Protein AF-B0E3M5-F1 (afdb_monomer_lite)

Structure (mmCIF, N/CA/C/O backbone):
data_AF-B0E3M5-F1
#
_entry.id   AF-B0E3M5-F1
#
loop_
_atom_site.group_PDB
_atom_site.id
_atom_site.type_symbol
_atom_site.label_atom_id
_atom_site.label_alt_id
_atom_site.label_comp_id
_atom_site.label_asym_id
_atom_site.label_entity_id
_atom_site.label_seq_id
_atom_site.pdbx_PDB_ins_code
_atom_site.Cartn_x
_atom_site.Cartn_y
_atom_site.Cartn_z
_atom_site.occupancy
_atom_site.B_iso_or_equiv
_atom_site.auth_seq_id
_atom_site.auth_comp_id
_atom_site.auth_asym_id
_atom_site.auth_atom_id
_atom_site.pdbx_PDB_model_num
ATOM 1 N N . MET A 1 1 ? -11.742 -63.473 -48.031 1.00 33.53 1 MET A N 1
ATOM 2 C CA . MET A 1 1 ? -10.976 -63.579 -49.296 1.00 33.53 1 MET A CA 1
ATOM 3 C C . MET A 1 1 ? -11.966 -63.902 -50.412 1.00 33.53 1 MET A C 1
ATOM 5 O O . MET A 1 1 ? -12.757 -64.802 -50.158 1.00 33.53 1 MET A O 1
ATOM 9 N N . PRO A 1 2 ? -11.896 -63.340 -51.635 1.00 49.72 2 PRO A N 1
ATOM 10 C CA . PRO A 1 2 ? -11.632 -61.957 -52.078 1.00 49.72 2 PRO A CA 1
ATOM 11 C C . PRO A 1 2 ? -12.697 -61.450 -53.113 1.00 49.72 2 PRO A C 1
ATOM 13 O O . PRO A 1 2 ? -13.692 -62.128 -53.331 1.00 49.72 2 PRO A O 1
ATOM 16 N N . HIS A 1 3 ? -12.421 -60.291 -53.747 1.00 29.77 3 HIS A N 1
ATOM 17 C CA . HIS A 1 3 ? -13.019 -59.613 -54.938 1.00 29.77 3 HIS A CA 1
ATOM 18 C C . HIS A 1 3 ? -13.672 -58.250 -54.629 1.00 29.77 3 HIS A C 1
ATOM 20 O O . HIS A 1 3 ? -14.693 -58.178 -53.962 1.00 29.77 3 HIS A O 1
ATOM 26 N N . GLN A 1 4 ? -12.970 -57.130 -54.857 1.00 34.78 4 GLN A N 1
ATOM 27 C CA . GLN A 1 4 ? -12.724 -56.384 -56.117 1.00 34.78 4 GLN A CA 1
ATOM 28 C C . GLN A 1 4 ? -13.915 -55.535 -56.592 1.00 34.78 4 GLN A C 1
ATOM 30 O O . GLN A 1 4 ? -14.936 -56.091 -56.976 1.00 34.78 4 GLN A O 1
ATOM 35 N N . SER A 1 5 ? -13.709 -54.207 -56.631 1.00 31.30 5 SER A N 1
ATOM 36 C CA . SER A 1 5 ? -14.174 -53.190 -57.614 1.00 31.30 5 SER A CA 1
ATOM 37 C C . SER A 1 5 ? -13.904 -51.795 -57.000 1.00 31.30 5 SER A C 1
ATOM 39 O O . SER A 1 5 ? -14.347 -51.552 -55.888 1.00 31.30 5 SER A O 1
ATOM 41 N N . SER A 1 6 ? -12.993 -50.949 -57.500 1.00 30.53 6 SER A N 1
ATOM 42 C CA . SER A 1 6 ? -13.017 -50.145 -58.741 1.00 30.53 6 SER A CA 1
ATOM 43 C C . SER A 1 6 ? -13.586 -48.723 -58.530 1.00 30.53 6 SER A C 1
ATOM 45 O O . SER A 1 6 ? -14.708 -48.588 -58.059 1.00 30.53 6 SER A O 1
ATOM 47 N N . LEU A 1 7 ? -12.811 -47.719 -58.989 1.00 31.12 7 LEU A N 1
ATOM 48 C CA . LEU A 1 7 ? -13.135 -46.297 -59.265 1.00 31.12 7 LEU A CA 1
ATOM 49 C C . LEU A 1 7 ? -13.294 -45.360 -58.043 1.00 31.12 7 LEU A C 1
ATOM 51 O O . LEU A 1 7 ? -13.902 -45.715 -57.049 1.00 31.12 7 LEU A O 1
ATOM 55 N N . GLY A 1 8 ? -12.791 -44.124 -58.032 1.00 29.17 8 GLY A N 1
ATOM 56 C CA . GLY A 1 8 ? -12.140 -43.341 -59.075 1.00 29.17 8 GLY A CA 1
ATOM 57 C C . GLY A 1 8 ? -11.532 -42.055 -58.503 1.00 29.17 8 GLY A C 1
ATOM 58 O O . GLY A 1 8 ? -11.906 -41.570 -57.436 1.00 29.17 8 GLY A O 1
ATOM 59 N N . THR A 1 9 ? -10.550 -41.536 -59.228 1.00 34.84 9 THR A N 1
ATOM 60 C CA . THR A 1 9 ? -9.889 -40.252 -59.012 1.00 34.84 9 THR A CA 1
ATOM 61 C C . THR A 1 9 ? -10.791 -39.122 -59.502 1.00 34.84 9 THR A C 1
ATOM 63 O O . THR A 1 9 ? -11.111 -39.103 -60.684 1.00 34.84 9 THR A O 1
ATOM 66 N N . THR A 1 10 ? -11.108 -38.145 -58.651 1.00 34.97 10 THR A N 1
ATOM 67 C CA . THR A 1 10 ? -11.258 -36.744 -59.080 1.00 34.97 10 THR A CA 1
ATOM 68 C C . THR A 1 10 ? -10.897 -35.799 -57.944 1.00 34.97 10 THR A C 1
ATOM 70 O O . THR A 1 10 ? -11.516 -35.769 -56.883 1.00 34.97 10 THR A O 1
ATOM 73 N N . ASP A 1 11 ? -9.854 -35.048 -58.254 1.00 32.34 11 ASP A N 1
ATOM 74 C CA . ASP A 1 11 ? -9.384 -33.798 -57.695 1.00 32.34 11 ASP A CA 1
ATOM 75 C C . ASP A 1 11 ? -10.529 -32.772 -57.580 1.00 32.34 11 ASP A C 1
ATOM 77 O O . ASP A 1 11 ? -11.213 -32.493 -58.563 1.00 32.34 11 ASP A O 1
ATOM 81 N N . ASN A 1 12 ? -10.740 -32.211 -56.389 1.00 33.22 12 ASN A N 1
ATOM 82 C CA . ASN A 1 12 ? -11.589 -31.036 -56.189 1.00 33.22 12 ASN A CA 1
ATOM 83 C C . ASN A 1 12 ? -10.783 -29.991 -55.424 1.00 33.22 12 ASN A C 1
ATOM 85 O O . ASN A 1 12 ? -10.902 -29.788 -54.214 1.00 33.22 12 ASN A O 1
ATOM 89 N N . SER A 1 13 ? -9.922 -29.329 -56.186 1.00 31.80 13 SER A N 1
ATOM 90 C CA . SER A 1 13 ? -9.330 -28.065 -55.803 1.00 31.80 13 SER A CA 1
ATOM 91 C C . SER A 1 13 ? -10.408 -26.983 -55.608 1.00 31.80 13 SER A C 1
ATOM 93 O O . SER A 1 13 ? -11.342 -26.840 -56.392 1.00 31.80 13 SER A O 1
ATOM 95 N N . ARG A 1 14 ? -10.176 -26.147 -54.587 1.00 35.81 14 ARG A N 1
ATOM 96 C CA . ARG A 1 14 ? -10.390 -24.691 -54.632 1.00 35.81 14 ARG A CA 1
ATOM 97 C C . ARG A 1 14 ? -11.833 -24.163 -54.588 1.00 35.81 14 ARG A C 1
ATOM 99 O O . ARG A 1 14 ? -12.335 -23.683 -55.592 1.00 35.81 14 ARG A O 1
ATOM 106 N N . VAL A 1 15 ? -12.372 -23.993 -53.375 1.00 35.66 15 VAL A N 1
ATOM 107 C CA . VAL A 1 15 ? -13.121 -22.770 -52.998 1.00 35.66 15 VAL A CA 1
ATOM 108 C C . VAL A 1 15 ? -12.858 -22.457 -51.517 1.00 35.66 15 VAL A C 1
ATOM 110 O O . VAL A 1 15 ? -13.660 -22.743 -50.635 1.00 35.66 15 VAL A O 1
ATOM 113 N N . GLY A 1 16 ? -11.672 -21.918 -51.230 1.00 33.09 16 GLY A N 1
ATOM 114 C CA . GLY A 1 16 ? -11.334 -21.370 -49.919 1.00 33.09 16 GLY A CA 1
ATOM 115 C C . GLY A 1 16 ? -11.701 -19.890 -49.851 1.00 33.09 16 GLY A C 1
ATOM 116 O O . GLY A 1 16 ? -11.116 -19.087 -50.570 1.00 33.09 16 GLY A O 1
ATOM 117 N N . ASN A 1 17 ? -12.680 -19.576 -49.002 1.00 34.09 17 ASN A N 1
ATOM 118 C CA . ASN A 1 17 ? -12.879 -18.331 -48.253 1.00 34.09 17 ASN A CA 1
ATOM 119 C C . ASN A 1 17 ? -12.173 -17.066 -48.778 1.00 34.09 17 ASN A C 1
ATOM 121 O O . ASN A 1 17 ? -11.064 -16.741 -48.365 1.00 34.09 17 ASN A O 1
ATOM 125 N N . THR A 1 18 ? -12.878 -16.273 -49.583 1.00 39.16 18 THR A N 1
ATOM 126 C CA . THR A 1 18 ? -12.491 -14.901 -49.953 1.00 39.16 18 THR A CA 1
ATOM 127 C C . THR A 1 18 ? -13.528 -13.883 -49.484 1.00 39.16 18 THR A C 1
ATOM 129 O O . THR A 1 18 ? -14.025 -13.104 -50.290 1.00 39.16 18 THR A O 1
ATOM 132 N N . LEU A 1 19 ? -13.893 -13.872 -48.192 1.00 37.91 19 LEU A N 1
ATOM 133 C CA . LEU A 1 19 ? -14.807 -12.836 -47.669 1.00 37.91 19 LEU A CA 1
ATOM 134 C C . LEU A 1 19 ? -14.722 -12.542 -46.160 1.00 37.91 19 LEU A C 1
ATOM 136 O O . LEU A 1 19 ? -15.633 -11.939 -45.603 1.00 37.91 19 LEU A O 1
ATOM 140 N N . ILE A 1 20 ? -13.617 -12.892 -45.494 1.00 39.72 20 ILE A N 1
ATOM 141 C CA . ILE A 1 20 ? -13.346 -12.470 -44.107 1.00 39.72 20 ILE A CA 1
ATOM 142 C C . ILE A 1 20 ? -11.875 -12.057 -44.002 1.00 39.72 20 ILE A C 1
ATOM 144 O O . ILE A 1 20 ? -11.101 -12.704 -43.320 1.00 39.72 20 ILE A O 1
ATOM 148 N N . ASP A 1 21 ? -11.454 -11.031 -44.745 1.00 36.38 21 ASP A N 1
ATOM 149 C CA . ASP A 1 21 ? -10.106 -10.456 -44.557 1.00 36.38 21 ASP A CA 1
ATOM 150 C C . ASP A 1 21 ? -9.963 -9.004 -45.050 1.00 36.38 21 ASP A C 1
ATOM 152 O O . ASP A 1 21 ? -8.876 -8.525 -45.361 1.00 36.38 21 ASP A O 1
ATOM 156 N N . GLN A 1 22 ? -11.064 -8.244 -45.102 1.00 38.22 22 GLN A N 1
ATOM 157 C CA . GLN A 1 22 ? -11.018 -6.818 -45.476 1.00 38.22 22 GLN A CA 1
ATOM 158 C C . GLN A 1 22 ? -11.148 -5.838 -44.299 1.00 38.22 22 GLN A C 1
ATOM 160 O O . GLN A 1 22 ? -11.068 -4.628 -44.503 1.00 38.22 22 GLN A O 1
ATOM 165 N N . HIS A 1 23 ? -11.236 -6.321 -43.054 1.00 35.97 23 HIS A N 1
ATOM 166 C CA . HIS A 1 23 ? -11.267 -5.454 -41.863 1.00 35.97 23 HIS A CA 1
ATOM 167 C C . HIS A 1 23 ? -10.021 -5.525 -40.961 1.00 35.97 23 HIS A C 1
ATOM 169 O O . HIS A 1 23 ? -9.913 -4.728 -40.032 1.00 35.97 23 HIS A O 1
ATOM 175 N N . ALA A 1 24 ? -9.033 -6.371 -41.277 1.00 37.47 24 ALA A N 1
ATOM 176 C CA . ALA A 1 24 ? -7.762 -6.458 -40.543 1.00 37.47 24 ALA A CA 1
ATOM 177 C C . ALA A 1 24 ? -6.590 -5.701 -41.211 1.00 37.47 24 ALA A C 1
ATOM 179 O O . ALA A 1 24 ? -5.461 -5.737 -40.731 1.00 37.47 24 ALA A O 1
ATOM 180 N N . ALA A 1 25 ? -6.835 -4.956 -42.294 1.00 36.94 25 ALA A N 1
ATOM 181 C CA . ALA A 1 25 ? -5.803 -4.214 -43.027 1.00 36.94 25 ALA A CA 1
ATOM 182 C C . ALA A 1 25 ? -5.637 -2.751 -42.561 1.00 36.94 25 ALA A C 1
ATOM 184 O O . ALA A 1 25 ? -5.464 -1.844 -43.377 1.00 36.94 25 ALA A O 1
ATOM 185 N N . LYS A 1 26 ? -5.682 -2.480 -41.248 1.00 41.47 26 LYS A N 1
ATOM 186 C CA . LYS A 1 26 ? -5.291 -1.168 -40.704 1.00 41.47 26 LYS A CA 1
ATOM 187 C C . LYS A 1 26 ? -4.351 -1.314 -39.511 1.00 41.47 26 LYS A C 1
ATOM 189 O O . LYS A 1 26 ? -4.737 -1.736 -38.431 1.00 41.47 26 LYS A O 1
ATOM 194 N N . SER A 1 27 ? -3.125 -0.834 -39.732 1.00 42.44 27 SER A N 1
ATOM 195 C CA . SER A 1 27 ? -2.074 -0.568 -38.745 1.00 42.44 27 SER A CA 1
ATOM 196 C C . SER A 1 27 ? -1.275 -1.774 -38.223 1.00 42.44 27 SER A C 1
ATOM 198 O O . SER A 1 27 ? -1.058 -1.914 -37.018 1.00 42.44 27 SER A O 1
ATOM 200 N N . HIS A 1 28 ? -0.629 -2.516 -39.125 1.00 36.06 28 HIS A N 1
ATOM 201 C CA . HIS A 1 28 ? 0.735 -2.942 -38.808 1.00 36.06 28 HIS A CA 1
ATOM 202 C C . HIS A 1 28 ? 1.619 -1.690 -38.781 1.00 36.06 28 HIS A C 1
ATOM 204 O O . HIS A 1 28 ? 2.045 -1.182 -39.819 1.00 36.06 28 HIS A O 1
ATOM 210 N N . LYS A 1 29 ? 1.875 -1.154 -37.579 1.00 41.16 29 LYS A N 1
ATOM 211 C CA . LYS A 1 29 ? 3.007 -0.250 -37.367 1.00 41.16 29 LYS A CA 1
ATOM 212 C C . LYS A 1 29 ? 4.237 -1.018 -37.829 1.00 41.16 29 LYS A C 1
ATOM 214 O O . LYS A 1 29 ? 4.650 -1.961 -37.161 1.00 41.16 29 LYS A O 1
ATOM 219 N N . LYS A 1 30 ? 4.792 -0.642 -38.983 1.00 43.28 30 LYS A N 1
ATOM 220 C CA . LYS A 1 30 ? 6.146 -1.044 -39.358 1.00 43.28 30 LYS A CA 1
ATOM 221 C C . LYS A 1 30 ? 7.013 -0.720 -38.148 1.00 43.28 30 LYS A C 1
ATOM 223 O O . LYS A 1 30 ? 7.111 0.449 -37.768 1.00 43.28 30 LYS A O 1
ATOM 228 N N . ASN A 1 31 ? 7.569 -1.745 -37.509 1.00 39.28 31 ASN A N 1
ATOM 229 C CA . ASN A 1 31 ? 8.643 -1.577 -36.544 1.00 39.28 31 ASN A CA 1
ATOM 230 C C . ASN A 1 31 ? 9.835 -1.034 -37.335 1.00 39.28 31 ASN A C 1
ATOM 232 O O . ASN A 1 31 ? 10.696 -1.786 -37.780 1.00 39.28 31 ASN A O 1
ATOM 236 N N . HIS A 1 32 ? 9.825 0.273 -37.604 1.00 45.91 32 HIS A N 1
ATOM 237 C CA . HIS A 1 32 ? 10.989 0.970 -38.111 1.00 45.91 32 HIS A CA 1
ATOM 238 C C . HIS A 1 32 ? 12.082 0.769 -37.072 1.00 45.91 32 HIS A C 1
ATOM 240 O O . HIS A 1 32 ? 11.879 1.078 -35.893 1.00 45.91 32 HIS A O 1
ATOM 246 N N . ALA A 1 33 ? 13.209 0.208 -37.513 1.00 50.12 33 ALA A N 1
ATOM 247 C CA . ALA A 1 33 ? 14.407 0.146 -36.699 1.00 50.12 33 ALA A CA 1
ATOM 248 C C . ALA A 1 33 ? 14.651 1.539 -36.085 1.00 50.12 33 ALA A C 1
ATOM 250 O O . ALA A 1 33 ? 14.440 2.548 -36.772 1.00 50.12 33 ALA A O 1
ATOM 251 N N . PRO A 1 34 ? 15.014 1.618 -34.793 1.00 62.31 34 PRO A N 1
ATOM 252 C CA . PRO A 1 34 ? 15.249 2.896 -34.139 1.00 62.31 34 PRO A CA 1
ATOM 253 C C . PRO A 1 34 ? 16.253 3.704 -34.962 1.00 62.31 34 PRO A C 1
ATOM 255 O O . PRO A 1 34 ? 17.265 3.161 -35.402 1.00 62.31 34 PRO A O 1
ATOM 258 N N . PHE A 1 35 ? 15.946 4.985 -35.192 1.00 73.88 35 PHE A N 1
ATOM 259 C CA . PHE A 1 35 ? 16.818 5.868 -35.962 1.00 73.88 35 PHE A CA 1
ATOM 260 C C . PHE A 1 35 ? 18.244 5.781 -35.385 1.00 73.88 35 PHE A C 1
ATOM 262 O O . PHE A 1 35 ? 18.397 5.915 -34.163 1.00 73.88 35 PHE A O 1
ATOM 269 N N . PRO A 1 36 ? 19.268 5.489 -36.206 1.00 81.56 36 PRO A N 1
ATOM 270 C CA . PRO A 1 36 ? 20.589 5.108 -35.720 1.00 81.56 36 PRO A CA 1
ATOM 271 C C . PRO A 1 36 ? 21.373 6.342 -35.257 1.00 81.56 36 PRO A C 1
ATOM 273 O O . PRO A 1 36 ? 22.283 6.815 -35.930 1.00 81.56 36 PRO A O 1
ATOM 276 N N . TRP A 1 37 ? 21.001 6.885 -34.098 1.00 86.12 37 TRP A N 1
ATOM 277 C CA . TRP A 1 37 ? 21.679 8.028 -33.495 1.00 86.12 37 TRP A CA 1
ATOM 278 C C . TRP A 1 37 ? 23.084 7.647 -33.030 1.00 86.12 37 TRP A C 1
ATOM 280 O O . TRP A 1 37 ? 23.227 6.699 -32.241 1.00 86.12 37 TRP A O 1
ATOM 290 N N . SER A 1 38 ? 24.082 8.433 -33.439 1.00 88.62 38 SER A N 1
ATOM 291 C CA . SER A 1 38 ? 25.432 8.381 -32.876 1.00 88.62 38 SER A CA 1
ATOM 292 C C . SER A 1 38 ? 25.438 8.828 -31.411 1.00 88.62 38 SER A C 1
ATOM 294 O O . SER A 1 38 ? 24.492 9.450 -30.920 1.00 88.62 38 SER A O 1
ATOM 296 N N . GLU A 1 39 ? 26.509 8.514 -30.691 1.00 87.06 39 GLU A N 1
ATOM 297 C CA . GLU A 1 39 ? 26.665 8.913 -29.291 1.00 87.06 39 GLU A CA 1
ATOM 298 C C . GLU A 1 39 ? 26.647 10.439 -29.117 1.00 87.06 39 GLU A C 1
ATOM 300 O O . GLU A 1 39 ? 25.924 10.961 -28.266 1.00 87.06 39 GLU A O 1
ATOM 305 N N . GLU A 1 40 ? 27.334 11.164 -30.002 1.00 90.12 40 GLU A N 1
ATOM 306 C CA . GLU A 1 40 ? 27.350 12.629 -30.016 1.00 90.12 40 GLU A CA 1
ATOM 307 C C . GLU A 1 40 ? 25.947 13.221 -30.242 1.00 90.12 40 GLU A C 1
ATOM 309 O O . GLU A 1 40 ? 25.537 14.169 -29.567 1.00 90.12 40 GLU A O 1
ATOM 314 N N . GLN A 1 41 ? 25.164 12.624 -31.148 1.00 90.19 41 GLN A N 1
ATOM 315 C CA . GLN A 1 41 ? 23.788 13.048 -31.416 1.00 90.19 41 GLN A CA 1
ATOM 316 C C . GLN A 1 41 ? 22.892 12.815 -30.198 1.00 90.19 41 GLN A C 1
ATOM 318 O O . GLN A 1 41 ? 22.103 13.688 -29.837 1.00 90.19 41 GLN A O 1
ATOM 323 N N . ARG A 1 42 ? 23.041 11.678 -29.506 1.00 89.25 42 ARG A N 1
ATOM 324 C CA . ARG A 1 42 ? 22.294 11.402 -28.268 1.00 89.25 42 ARG A CA 1
ATOM 325 C C . ARG A 1 42 ? 22.657 12.376 -27.154 1.00 89.25 42 ARG A C 1
ATOM 327 O O . ARG A 1 42 ? 21.753 12.847 -26.465 1.00 89.25 42 ARG A O 1
ATOM 334 N N . ALA A 1 43 ? 23.940 12.692 -26.983 1.00 89.12 43 ALA A N 1
ATOM 335 C CA . ALA A 1 43 ? 24.399 13.662 -25.991 1.00 89.12 43 ALA A CA 1
ATOM 336 C C . ALA A 1 43 ? 23.802 15.051 -26.259 1.00 89.12 43 ALA A C 1
ATOM 338 O O . ALA A 1 43 ? 23.262 15.687 -25.352 1.00 89.12 43 ALA A O 1
ATOM 339 N N . TRP A 1 44 ? 23.796 15.476 -27.524 1.00 93.38 44 TRP A N 1
ATOM 340 C CA . TRP A 1 44 ? 23.162 16.727 -27.924 1.00 93.38 44 TRP A CA 1
ATOM 341 C C . TRP A 1 44 ? 21.651 16.721 -27.672 1.00 93.38 44 TRP A C 1
ATOM 343 O O . TRP A 1 44 ? 21.126 17.663 -27.081 1.00 93.38 44 TRP A O 1
ATOM 353 N N . MET A 1 45 ? 20.950 15.650 -28.058 1.00 91.62 45 MET A N 1
ATOM 354 C CA . MET A 1 45 ? 19.508 15.511 -27.824 1.00 91.62 45 MET A CA 1
ATOM 355 C C . MET A 1 45 ? 19.167 15.555 -26.331 1.00 91.62 45 MET A C 1
ATOM 357 O O . MET A 1 45 ? 18.188 16.194 -25.948 1.00 91.62 45 MET A O 1
ATOM 361 N N . LYS A 1 46 ? 19.988 14.919 -25.486 1.00 91.00 46 LYS A N 1
ATOM 362 C CA . LYS A 1 46 ? 19.830 14.924 -24.028 1.00 91.00 46 LYS A CA 1
ATOM 363 C C . LYS A 1 46 ? 19.932 16.340 -23.453 1.00 91.00 46 LYS A C 1
ATOM 365 O O . LYS A 1 46 ? 19.095 16.705 -22.637 1.00 91.00 46 LYS A O 1
ATOM 370 N N . GLY A 1 47 ? 20.873 17.156 -23.938 1.00 91.19 47 GLY A N 1
ATOM 371 C CA . GLY A 1 47 ? 21.035 18.556 -23.513 1.00 91.19 47 GLY A CA 1
ATOM 372 C C . GLY A 1 47 ? 19.845 19.473 -23.831 1.00 91.19 47 GLY A C 1
ATOM 373 O O . GLY A 1 47 ? 19.774 20.586 -23.324 1.00 91.19 47 GLY A O 1
ATOM 374 N N . HIS A 1 48 ? 18.893 19.012 -24.646 1.00 93.06 48 HIS A N 1
ATOM 375 C CA . HIS A 1 48 ? 17.692 19.760 -25.020 1.00 93.06 48 HIS A CA 1
ATOM 376 C C . HIS A 1 48 ? 16.427 19.284 -24.290 1.00 93.06 48 HIS A C 1
ATOM 378 O O . HIS A 1 48 ? 15.357 19.850 -24.508 1.00 93.06 48 HIS A O 1
ATOM 384 N N . VAL A 1 49 ? 16.528 18.265 -23.426 1.00 89.94 49 VAL A N 1
ATOM 385 C CA . VAL A 1 49 ? 15.386 17.741 -22.665 1.00 89.94 49 VAL A CA 1
ATOM 386 C C . VAL A 1 49 ? 14.934 18.734 -21.599 1.00 89.94 49 VAL A C 1
ATOM 388 O O . VAL A 1 49 ? 13.769 19.123 -21.615 1.00 89.94 49 VAL A O 1
ATOM 391 N N . ASP A 1 50 ? 15.826 19.183 -20.718 1.00 88.75 50 ASP A N 1
ATOM 392 C CA . ASP A 1 50 ? 15.447 20.062 -19.602 1.00 88.75 50 ASP A CA 1
ATOM 393 C C . ASP A 1 50 ? 14.887 21.413 -20.086 1.00 88.75 50 ASP A C 1
ATOM 395 O O . ASP A 1 50 ? 13.764 21.750 -19.693 1.00 88.75 50 ASP A O 1
ATOM 399 N N . PRO A 1 51 ? 15.520 22.110 -21.060 1.00 92.56 51 PRO A N 1
ATOM 400 C CA . PRO A 1 51 ? 14.935 23.316 -21.648 1.00 92.56 51 PRO A CA 1
ATOM 401 C C . PRO A 1 51 ? 13.542 23.079 -22.244 1.00 92.56 51 PRO A C 1
ATOM 403 O O . PRO A 1 51 ? 12.668 23.937 -22.155 1.00 92.56 51 PRO A O 1
ATOM 406 N N . TYR A 1 52 ? 13.298 21.907 -22.839 1.00 90.62 52 TYR A N 1
ATOM 407 C CA . TYR A 1 52 ? 11.990 21.567 -23.398 1.00 90.62 52 TYR A CA 1
ATOM 408 C C . TYR A 1 52 ? 10.914 21.357 -22.320 1.00 90.62 52 TYR A C 1
ATOM 410 O O . TYR A 1 52 ? 9.746 21.707 -22.528 1.00 90.62 52 TYR A O 1
ATOM 418 N N . LEU A 1 53 ? 11.288 20.785 -21.174 1.00 88.50 53 LEU A N 1
ATOM 419 C CA . LEU A 1 53 ? 10.374 20.532 -20.060 1.00 88.50 53 LEU A CA 1
ATOM 420 C C . LEU A 1 53 ? 9.954 21.822 -19.344 1.00 88.50 53 LEU A C 1
ATOM 422 O O . LEU A 1 53 ? 8.792 21.925 -18.939 1.00 88.50 53 LEU A O 1
ATOM 426 N N . GLU A 1 54 ? 10.857 22.798 -19.250 1.00 89.88 54 GLU A N 1
ATOM 427 C CA . GLU A 1 54 ? 10.637 24.099 -18.600 1.00 89.88 54 GLU A CA 1
ATOM 428 C C . GLU A 1 54 ? 9.800 25.078 -19.442 1.00 89.88 54 GLU A C 1
ATOM 430 O O . GLU A 1 54 ? 9.202 26.013 -18.908 1.00 89.88 54 GLU A O 1
ATOM 435 N N . LEU A 1 55 ? 9.694 24.859 -20.757 1.00 88.81 55 LEU A N 1
ATOM 436 C CA . LEU A 1 55 ? 8.924 25.731 -21.647 1.00 88.81 55 LEU A CA 1
ATOM 437 C C . LEU A 1 55 ? 7.421 25.731 -21.341 1.00 88.81 55 LEU A C 1
ATOM 439 O O . LEU A 1 55 ? 6.822 24.693 -21.054 1.00 88.81 55 LEU A O 1
ATOM 443 N N . ASP A 1 56 ? 6.774 26.878 -21.557 1.00 88.44 56 ASP A N 1
ATOM 444 C CA . ASP A 1 56 ? 5.310 26.988 -21.605 1.00 88.44 56 ASP A CA 1
ATOM 445 C C . ASP A 1 56 ? 4.734 26.043 -22.685 1.00 88.44 56 ASP A C 1
ATOM 447 O O . ASP A 1 56 ? 5.236 26.049 -23.818 1.00 88.44 56 ASP A O 1
ATOM 451 N N . PRO A 1 57 ? 3.675 25.255 -22.393 1.00 88.06 57 PRO A N 1
ATOM 452 C CA . PRO A 1 57 ? 3.006 24.385 -23.361 1.00 88.06 57 PRO A CA 1
ATOM 453 C C . PRO A 1 57 ? 2.728 25.018 -24.729 1.00 88.06 57 PRO A C 1
ATOM 455 O O . PRO A 1 57 ? 2.892 24.344 -25.746 1.00 88.06 57 PRO A O 1
ATOM 458 N N . LYS A 1 58 ? 2.364 26.305 -24.776 1.00 88.44 58 LYS A N 1
ATOM 459 C CA . LYS A 1 58 ? 2.054 27.024 -26.023 1.00 88.44 58 LYS A CA 1
ATOM 460 C C . LYS A 1 58 ? 3.282 27.253 -26.908 1.00 88.44 58 LYS A C 1
ATOM 462 O O . LYS A 1 58 ? 3.137 27.418 -28.114 1.00 88.44 58 LYS A O 1
ATOM 467 N N . LYS A 1 59 ? 4.488 27.260 -26.331 1.00 91.12 59 LYS A N 1
ATOM 468 C CA . LYS A 1 59 ? 5.751 27.539 -27.039 1.00 91.12 59 LYS A CA 1
ATOM 469 C C . LYS A 1 59 ? 6.496 26.272 -27.473 1.00 91.12 59 LYS A C 1
ATOM 471 O O . LYS A 1 59 ? 7.390 26.349 -28.313 1.00 91.12 59 LYS A O 1
ATOM 476 N N . ARG A 1 60 ? 6.126 25.106 -26.934 1.00 91.00 60 ARG A N 1
ATOM 477 C CA . ARG A 1 60 ? 6.844 23.834 -27.141 1.00 91.00 60 ARG A CA 1
ATOM 478 C C . ARG A 1 60 ? 6.840 23.348 -28.585 1.00 91.00 60 ARG A C 1
ATOM 480 O O . ARG A 1 60 ? 7.862 22.840 -29.034 1.00 91.00 60 ARG A O 1
ATOM 487 N N . ASP A 1 61 ? 5.727 23.495 -29.304 1.00 90.56 61 ASP A N 1
ATOM 488 C CA . ASP A 1 61 ? 5.627 23.028 -30.694 1.00 90.56 61 ASP A CA 1
ATOM 489 C C . ASP A 1 61 ? 6.609 23.784 -31.600 1.00 90.56 61 ASP A C 1
ATOM 491 O O . ASP A 1 61 ? 7.491 23.171 -32.202 1.00 90.56 61 ASP A O 1
ATOM 495 N N . MET A 1 62 ? 6.539 25.120 -31.595 1.00 92.12 62 MET A N 1
ATOM 496 C CA . MET A 1 62 ? 7.448 25.969 -32.373 1.00 92.12 62 MET A CA 1
ATOM 497 C C . MET A 1 62 ? 8.914 25.747 -31.992 1.00 92.12 62 MET A C 1
ATOM 499 O O . MET A 1 62 ? 9.755 25.580 -32.873 1.00 92.12 62 MET A O 1
ATOM 503 N N . TRP A 1 63 ? 9.218 25.668 -30.693 1.00 95.38 63 TRP A N 1
ATOM 504 C CA . TRP A 1 63 ? 10.584 25.430 -30.227 1.00 95.38 63 TRP A CA 1
ATOM 505 C C . TRP A 1 63 ? 11.119 24.059 -30.665 1.00 95.38 63 TRP A C 1
ATOM 507 O O . TRP A 1 63 ? 12.243 23.958 -31.149 1.00 95.38 63 TRP A O 1
ATOM 517 N N . SER A 1 64 ? 10.310 22.998 -30.557 1.00 92.69 64 SER A N 1
ATOM 518 C CA . SER A 1 64 ? 10.726 21.646 -30.957 1.00 92.69 64 SER A CA 1
ATOM 519 C C . SER A 1 64 ? 10.975 21.531 -32.460 1.00 92.69 64 SER A C 1
ATOM 521 O O . SER A 1 64 ? 11.931 20.873 -32.867 1.00 92.69 64 SER A O 1
ATOM 523 N N . LYS A 1 65 ? 10.177 22.228 -33.280 1.00 93.25 65 LYS A N 1
ATOM 524 C CA . LYS A 1 65 ? 10.388 22.332 -34.728 1.00 93.25 65 LYS A CA 1
ATOM 525 C C . LYS A 1 65 ? 11.686 23.070 -35.042 1.00 93.25 65 LYS A C 1
ATOM 527 O O . LYS A 1 65 ? 12.491 22.552 -35.806 1.00 93.25 65 LYS A O 1
ATOM 532 N N . GLN A 1 66 ? 11.939 24.204 -34.389 1.00 95.31 66 GLN A N 1
ATOM 533 C CA . GLN A 1 66 ? 13.187 24.952 -34.554 1.00 95.31 66 GLN A CA 1
ATOM 534 C C . GLN A 1 66 ? 14.415 24.110 -34.178 1.00 95.31 66 GLN A C 1
ATOM 536 O O . GLN A 1 66 ? 15.379 24.052 -34.931 1.00 95.31 66 GLN A O 1
ATOM 541 N N . LYS A 1 67 ? 14.379 23.388 -33.055 1.00 94.75 67 LYS A N 1
ATOM 542 C CA . LYS A 1 67 ? 15.498 22.520 -32.656 1.00 94.75 67 LYS A CA 1
ATOM 543 C C . LYS A 1 67 ? 15.657 21.288 -33.538 1.00 94.75 67 LYS A C 1
ATOM 545 O O . LYS A 1 67 ? 16.777 20.825 -33.730 1.00 94.75 67 LYS A O 1
ATOM 550 N N . ALA A 1 68 ? 14.576 20.794 -34.133 1.00 92.88 68 ALA A N 1
ATOM 551 C CA . ALA A 1 68 ? 14.668 19.777 -35.171 1.00 92.88 68 ALA A CA 1
ATOM 552 C C . ALA A 1 68 ? 15.359 20.314 -36.442 1.00 92.88 68 ALA A C 1
ATOM 554 O O . ALA A 1 68 ? 16.082 19.563 -37.091 1.00 92.88 68 ALA A O 1
ATOM 555 N N . GLU A 1 69 ? 15.176 21.595 -36.790 1.00 92.81 69 GLU A N 1
ATOM 556 C CA . GLU A 1 69 ? 15.944 22.277 -37.848 1.00 92.81 69 GLU A CA 1
ATOM 557 C C . GLU A 1 69 ? 17.425 22.406 -37.502 1.00 92.81 69 GLU A C 1
ATOM 559 O O . GLU A 1 69 ? 18.264 21.996 -38.304 1.00 92.81 69 GLU A O 1
ATOM 564 N N . ASP A 1 70 ? 17.757 22.867 -36.295 1.00 92.81 70 ASP A N 1
ATOM 565 C CA . ASP A 1 70 ? 19.148 22.961 -35.829 1.00 92.81 70 ASP A CA 1
ATOM 566 C C . ASP A 1 70 ? 19.865 21.598 -35.914 1.00 92.81 70 ASP A C 1
ATOM 568 O O . ASP A 1 70 ? 20.997 21.510 -36.394 1.00 92.81 70 ASP A O 1
ATOM 572 N N . LEU A 1 71 ? 19.181 20.519 -35.508 1.00 92.69 71 LEU A N 1
ATOM 573 C CA . LEU A 1 71 ? 19.668 19.139 -35.588 1.00 92.69 71 LEU A CA 1
ATOM 574 C C . LEU A 1 71 ? 19.978 18.728 -37.038 1.00 92.69 71 LEU A C 1
ATOM 576 O O . LEU A 1 71 ? 21.067 18.225 -37.326 1.00 92.69 71 LEU A O 1
ATOM 580 N N . VAL A 1 72 ? 19.034 18.931 -37.961 1.00 92.31 72 VAL A N 1
ATOM 581 C CA . VAL A 1 72 ? 19.212 18.544 -39.369 1.00 92.31 72 VAL A CA 1
ATOM 582 C C . VAL A 1 72 ? 20.308 19.367 -40.037 1.00 92.31 72 VAL A C 1
ATOM 584 O O . VAL A 1 72 ? 21.129 18.803 -40.759 1.00 92.31 72 VAL A O 1
ATOM 587 N N . ASN A 1 73 ? 20.371 20.668 -39.761 1.00 91.69 73 ASN A N 1
ATOM 588 C CA . ASN A 1 73 ? 21.389 21.552 -40.324 1.00 91.69 73 ASN A CA 1
ATOM 589 C C . ASN A 1 73 ? 22.795 21.190 -39.839 1.00 91.69 73 ASN A C 1
ATOM 591 O O . ASN A 1 73 ? 23.744 21.236 -40.625 1.00 91.69 73 ASN A O 1
ATOM 595 N N . LYS A 1 74 ? 22.925 20.787 -38.569 1.00 92.06 74 LYS A N 1
ATOM 596 C CA . LYS A 1 74 ? 24.212 20.423 -37.974 1.00 92.06 74 LYS A CA 1
ATOM 597 C C . LYS A 1 74 ? 24.782 19.112 -38.529 1.00 92.06 74 LYS A C 1
ATOM 599 O O . LYS A 1 74 ? 25.977 19.059 -38.797 1.00 92.06 74 LYS A O 1
ATOM 604 N N . TRP A 1 75 ? 23.961 18.075 -38.719 1.00 90.75 75 TRP A N 1
ATOM 605 C CA . TRP A 1 75 ? 24.450 16.734 -39.100 1.00 90.75 75 TRP A CA 1
ATOM 606 C C . TRP A 1 75 ? 24.063 16.259 -40.506 1.00 90.75 75 TRP A C 1
ATOM 608 O O . TRP A 1 75 ? 24.504 15.188 -40.912 1.00 90.75 75 TRP A O 1
ATOM 618 N N . ARG A 1 76 ? 23.278 17.037 -41.263 1.00 88.19 76 ARG A N 1
ATOM 619 C CA . ARG A 1 76 ? 22.931 16.792 -42.678 1.00 88.19 76 ARG A CA 1
ATOM 620 C C . ARG A 1 76 ? 22.515 15.345 -42.972 1.00 88.19 76 ARG A C 1
ATOM 622 O O . ARG A 1 76 ? 23.082 14.675 -43.831 1.00 88.19 76 ARG A O 1
ATOM 629 N N . PHE A 1 77 ? 21.511 14.856 -42.247 1.00 84.94 77 PHE A N 1
ATOM 630 C CA . PHE A 1 77 ? 20.998 13.496 -42.420 1.00 84.94 77 PHE A CA 1
ATOM 631 C C . PHE A 1 77 ? 20.471 13.259 -43.841 1.00 84.94 77 PHE A C 1
ATOM 633 O O . PHE A 1 77 ? 19.717 14.076 -44.367 1.00 84.94 77 PHE A O 1
ATOM 640 N N . ALA A 1 78 ? 20.774 12.087 -44.412 1.00 82.88 78 ALA A N 1
ATOM 641 C CA . ALA A 1 78 ? 20.229 11.657 -45.704 1.00 82.88 78 ALA A CA 1
ATOM 642 C C . ALA A 1 78 ? 18.690 11.594 -45.701 1.00 82.88 78 ALA A C 1
ATOM 644 O O . ALA A 1 78 ? 18.051 11.866 -46.712 1.00 82.88 78 ALA A O 1
ATOM 645 N N . ASN A 1 79 ? 18.094 11.278 -44.546 1.00 85.56 79 ASN A N 1
ATOM 646 C CA . ASN A 1 79 ? 16.651 11.291 -44.343 1.00 85.56 79 ASN A CA 1
ATOM 647 C C . ASN A 1 79 ? 16.272 12.282 -43.232 1.00 85.56 79 ASN A C 1
ATOM 649 O O . ASN A 1 79 ? 16.014 11.923 -42.080 1.00 85.56 79 ASN A O 1
ATOM 653 N N . ALA A 1 80 ? 16.297 13.567 -43.591 1.00 86.56 80 ALA A N 1
ATOM 654 C CA . ALA A 1 80 ? 16.011 14.672 -42.682 1.00 86.56 80 ALA A CA 1
ATOM 655 C C . ALA A 1 80 ? 14.594 14.614 -42.084 1.00 86.56 80 ALA A C 1
ATOM 657 O O . ALA A 1 80 ? 14.407 14.985 -40.927 1.00 86.56 80 ALA A O 1
ATOM 658 N N . GLY A 1 81 ? 13.600 14.137 -42.842 1.00 86.75 81 GLY A N 1
ATOM 659 C CA . GLY A 1 81 ? 12.216 14.031 -42.373 1.00 86.75 81 GLY A CA 1
ATOM 660 C C . GLY A 1 81 ? 12.082 13.099 -41.168 1.00 86.75 81 GLY A C 1
ATOM 661 O O . GLY A 1 81 ? 11.531 13.492 -40.136 1.00 86.75 81 GLY A O 1
ATOM 662 N N . ASP A 1 82 ? 12.669 11.907 -41.266 1.00 85.94 82 ASP A N 1
ATOM 663 C CA . ASP A 1 82 ? 12.643 10.918 -40.186 1.00 85.94 82 ASP A CA 1
ATOM 664 C C . ASP A 1 82 ? 13.434 11.393 -38.962 1.00 85.94 82 ASP A C 1
ATOM 666 O O . ASP A 1 82 ? 12.964 11.257 -37.829 1.00 85.94 82 ASP A O 1
ATOM 670 N N . ALA A 1 83 ? 14.586 12.042 -39.173 1.00 86.44 83 ALA A N 1
ATOM 671 C CA . ALA A 1 83 ? 15.391 12.605 -38.089 1.00 86.44 83 ALA A CA 1
ATOM 672 C C . ALA A 1 83 ? 14.592 13.625 -37.254 1.00 86.44 83 ALA A C 1
ATOM 674 O O . ALA A 1 83 ? 14.577 13.550 -36.020 1.00 86.44 83 ALA A O 1
ATOM 675 N N . ARG A 1 84 ? 13.859 14.538 -37.914 1.00 91.06 84 ARG A N 1
ATOM 676 C CA . ARG A 1 84 ? 12.995 15.525 -37.239 1.00 91.06 84 ARG A CA 1
ATOM 677 C C . ARG A 1 84 ? 11.922 14.851 -36.399 1.00 91.06 84 ARG A C 1
ATOM 679 O O . ARG A 1 84 ? 11.758 15.181 -35.225 1.00 91.06 84 ARG A O 1
ATOM 686 N N . GLN A 1 85 ? 11.195 13.906 -36.992 1.00 89.88 85 GLN A N 1
ATOM 687 C CA . GLN A 1 85 ? 10.091 13.227 -36.317 1.00 89.88 85 GLN A CA 1
ATOM 688 C C . GLN A 1 85 ? 10.581 12.425 -35.111 1.00 89.88 85 GLN A C 1
ATOM 690 O O . GLN A 1 85 ? 9.980 12.491 -34.036 1.00 89.88 85 GLN A O 1
ATOM 695 N N . CYS A 1 86 ? 11.694 11.705 -35.255 1.00 89.19 86 CYS A N 1
ATOM 696 C CA . CYS A 1 86 ? 12.282 10.936 -34.168 1.00 89.19 86 CYS A CA 1
ATOM 697 C C . CYS A 1 86 ? 12.768 11.832 -33.019 1.00 89.19 86 CYS A C 1
ATOM 699 O O . CYS A 1 86 ? 12.543 11.484 -31.858 1.00 89.19 86 CYS A O 1
ATOM 701 N N . PHE A 1 87 ? 13.358 12.995 -33.309 1.00 91.88 87 PHE A N 1
ATOM 702 C CA . PHE A 1 87 ? 13.768 13.957 -32.282 1.00 91.88 87 PHE A CA 1
ATOM 703 C C . PHE A 1 87 ? 12.575 14.586 -31.547 1.00 91.88 87 PHE A C 1
ATOM 705 O O . PHE A 1 87 ? 12.537 14.597 -30.316 1.00 91.88 87 PHE A O 1
ATOM 712 N N . ILE A 1 88 ? 11.552 15.041 -32.275 1.00 92.44 88 ILE A N 1
ATOM 713 C CA . ILE A 1 88 ? 10.336 15.602 -31.662 1.00 92.44 88 ILE A CA 1
ATOM 714 C C . ILE A 1 88 ? 9.657 14.549 -30.776 1.00 92.44 88 ILE A C 1
ATOM 716 O O . ILE A 1 88 ? 9.291 14.829 -29.633 1.00 92.44 88 ILE A O 1
ATOM 720 N N . LYS A 1 89 ? 9.557 13.305 -31.257 1.00 91.12 89 LYS A N 1
ATOM 721 C CA . LYS A 1 89 ? 9.014 12.184 -30.483 1.00 91.12 89 LYS A CA 1
ATOM 722 C C . LYS A 1 89 ? 9.859 11.870 -29.247 1.00 91.12 89 LYS A C 1
ATOM 724 O O . LYS A 1 89 ? 9.309 11.533 -28.201 1.00 91.12 89 LYS A O 1
ATOM 729 N N . TYR A 1 90 ? 11.182 11.998 -29.333 1.00 91.50 90 TYR A N 1
ATOM 730 C CA . TYR A 1 90 ? 12.078 11.839 -28.188 1.00 91.50 90 TYR A CA 1
ATOM 731 C C . TYR A 1 90 ? 11.772 12.858 -27.076 1.00 91.50 90 TYR A C 1
ATOM 733 O O . TYR A 1 90 ? 11.621 12.458 -25.918 1.00 91.50 90 TYR A O 1
ATOM 741 N N . LEU A 1 91 ? 11.585 14.135 -27.426 1.00 92.06 91 LEU A N 1
ATOM 742 C CA . LEU A 1 91 ? 11.206 15.197 -26.484 1.00 92.06 91 LEU A CA 1
ATOM 743 C C . LEU A 1 91 ? 9.809 14.974 -25.884 1.00 92.06 91 LEU A C 1
ATOM 745 O O . LEU A 1 91 ? 9.622 15.068 -24.670 1.00 92.06 91 LEU A O 1
ATOM 749 N N . GLN A 1 92 ? 8.828 14.602 -26.710 1.00 89.75 92 GLN A N 1
ATOM 750 C CA . GLN A 1 92 ? 7.474 14.274 -26.248 1.00 89.75 92 GLN A CA 1
ATOM 751 C C . GLN A 1 92 ? 7.467 13.086 -25.278 1.00 89.75 92 GLN A C 1
ATOM 753 O O . GLN A 1 92 ? 6.779 13.125 -24.259 1.00 89.75 92 GLN A O 1
ATOM 758 N N . ASN A 1 93 ? 8.272 12.056 -25.547 1.00 86.81 93 ASN A N 1
ATOM 759 C CA . ASN A 1 93 ? 8.435 10.921 -24.642 1.00 86.81 93 ASN A CA 1
ATOM 760 C C . ASN A 1 93 ? 9.108 11.336 -23.326 1.00 86.81 93 ASN A C 1
ATOM 762 O O . ASN A 1 93 ? 8.736 10.828 -22.271 1.00 86.81 93 ASN A O 1
ATOM 766 N N . ALA A 1 94 ? 10.075 12.258 -23.359 1.00 85.88 94 ALA A N 1
ATOM 767 C CA . ALA A 1 94 ? 10.675 12.805 -22.144 1.00 85.88 94 ALA A CA 1
ATOM 768 C C . ALA A 1 94 ? 9.645 13.569 -21.296 1.00 85.88 94 ALA A C 1
ATOM 770 O O . ALA A 1 94 ? 9.584 13.366 -20.085 1.00 85.88 94 ALA A O 1
ATOM 771 N N . LEU A 1 95 ? 8.769 14.350 -21.933 1.00 85.50 95 LEU A N 1
ATOM 772 C CA . LEU A 1 95 ? 7.650 15.021 -21.269 1.00 85.50 95 LEU A CA 1
ATOM 773 C C . LEU A 1 95 ? 6.607 14.043 -20.713 1.00 85.50 95 LEU A C 1
ATOM 775 O O . LEU A 1 95 ? 6.085 14.249 -19.620 1.00 85.50 95 LEU A O 1
ATOM 779 N N . ALA A 1 96 ? 6.287 12.976 -21.442 1.00 80.62 96 ALA A N 1
ATOM 780 C CA . ALA A 1 96 ? 5.392 11.938 -20.942 1.00 80.62 96 ALA A CA 1
ATOM 781 C C . ALA A 1 96 ? 5.983 11.267 -19.693 1.00 80.62 96 ALA A C 1
ATOM 783 O O . ALA A 1 96 ? 5.286 11.121 -18.692 1.00 80.62 96 ALA A O 1
ATOM 784 N N . ARG A 1 97 ? 7.286 10.955 -19.706 1.00 77.81 97 ARG A N 1
ATOM 785 C CA . ARG A 1 97 ? 8.002 10.411 -18.542 1.00 77.81 97 ARG A CA 1
ATOM 786 C C . ARG A 1 97 ? 8.038 11.386 -17.362 1.00 77.81 97 ARG A C 1
ATOM 788 O O . ARG A 1 97 ? 7.818 10.956 -16.234 1.00 77.81 97 ARG A O 1
ATOM 795 N N . SER A 1 98 ? 8.247 12.683 -17.598 1.00 76.31 98 SER A N 1
ATOM 796 C CA . SER A 1 98 ? 8.230 13.682 -16.518 1.00 76.31 98 SER A CA 1
ATOM 797 C C . SER A 1 98 ? 6.831 13.900 -15.935 1.00 76.31 98 SER A C 1
ATOM 799 O O . SER A 1 98 ? 6.695 14.132 -14.739 1.00 76.31 98 SER A O 1
ATOM 801 N N . ARG A 1 99 ? 5.769 13.747 -16.734 1.00 63.94 99 ARG A N 1
ATOM 802 C CA . ARG A 1 99 ? 4.382 13.754 -16.238 1.00 63.94 99 ARG A CA 1
ATOM 803 C C . ARG A 1 99 ? 4.018 12.473 -15.495 1.00 63.94 99 ARG A C 1
ATOM 805 O O . ARG A 1 99 ? 3.330 12.553 -14.491 1.00 63.94 99 ARG A O 1
ATOM 812 N N . MET A 1 100 ? 4.509 11.313 -15.929 1.00 49.97 100 MET A N 1
ATOM 813 C CA . MET A 1 100 ? 4.330 10.044 -15.207 1.00 49.97 100 MET A CA 1
ATOM 814 C C . MET A 1 100 ? 5.093 9.997 -13.872 1.00 49.97 100 MET A C 1
ATOM 816 O O . MET A 1 100 ? 4.753 9.190 -13.010 1.00 49.97 100 MET A O 1
ATOM 820 N N . SER A 1 101 ? 6.076 10.884 -13.671 1.00 50.78 101 SER A N 1
ATOM 821 C CA . SER A 1 101 ? 6.694 11.141 -12.361 1.00 50.78 101 SER A CA 1
ATOM 822 C C . SER A 1 101 ? 5.728 11.808 -11.364 1.00 50.78 101 SER A C 1
ATOM 824 O O . SER A 1 101 ? 5.909 11.668 -10.152 1.00 50.78 101 SER A O 1
ATOM 826 N N . GLN A 1 102 ? 4.623 12.422 -11.823 1.00 53.41 102 GLN A N 1
ATOM 827 C CA . GLN A 1 102 ? 3.448 12.595 -10.963 1.00 53.41 102 GLN A CA 1
ATOM 828 C C . GLN A 1 102 ? 2.828 11.212 -10.758 1.00 53.41 102 GLN A C 1
ATOM 830 O O . GLN A 1 102 ? 1.923 10.804 -11.486 1.00 53.41 102 GLN A O 1
ATOM 835 N N . LYS A 1 103 ? 3.402 10.465 -9.805 1.00 56.03 103 LYS A N 1
ATOM 836 C CA . LYS A 1 103 ? 2.979 9.123 -9.409 1.00 56.03 103 LYS A CA 1
ATOM 837 C C . LYS A 1 103 ? 1.458 9.106 -9.347 1.00 56.03 103 LYS A C 1
ATOM 839 O O . LYS A 1 103 ? 0.865 9.918 -8.632 1.00 56.03 103 LYS A O 1
ATOM 844 N N . GLN A 1 104 ? 0.832 8.207 -10.108 1.00 56.59 104 GLN A N 1
ATOM 845 C CA . GLN A 1 104 ? -0.590 7.952 -9.919 1.00 56.59 104 GLN A CA 1
ATOM 846 C C . GLN A 1 104 ? -0.841 7.690 -8.430 1.00 56.59 104 GLN A C 1
ATOM 848 O O . GLN A 1 104 ? 0.035 7.122 -7.764 1.00 56.59 104 GLN A O 1
ATOM 853 N N . PRO A 1 105 ? -1.987 8.140 -7.887 1.00 60.16 105 PRO A N 1
ATOM 854 C CA . PRO A 1 105 ? -2.294 7.889 -6.491 1.00 60.16 105 PRO A CA 1
ATOM 855 C C . PRO A 1 105 ? -2.161 6.386 -6.219 1.00 60.16 105 PRO A C 1
ATOM 857 O O . PRO A 1 105 ? -2.526 5.583 -7.083 1.00 60.16 105 PRO A O 1
ATOM 860 N N . PRO A 1 106 ? -1.613 5.998 -5.057 1.00 67.19 106 PRO A N 1
ATOM 861 C CA . PRO A 1 106 ? -1.380 4.595 -4.771 1.00 67.19 106 PRO A CA 1
ATOM 862 C C . PRO A 1 106 ? -2.710 3.838 -4.840 1.00 67.19 106 PRO A C 1
ATOM 864 O O . PRO A 1 106 ? -3.734 4.299 -4.324 1.00 67.19 106 PRO A 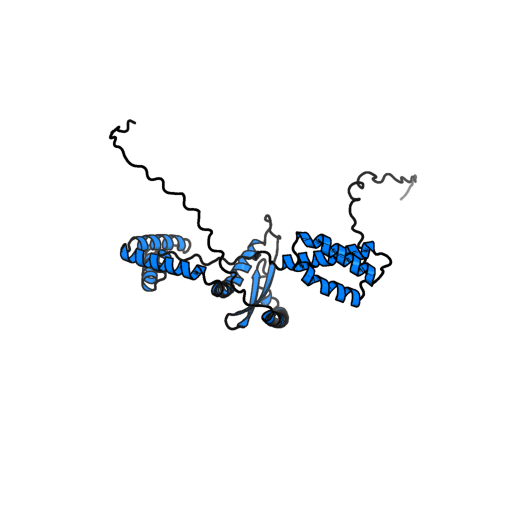O 1
ATOM 867 N N . ILE A 1 107 ? -2.688 2.698 -5.535 1.00 75.50 107 ILE A N 1
ATOM 868 C CA . ILE A 1 107 ? -3.847 1.806 -5.669 1.00 75.50 107 ILE A CA 1
ATOM 869 C C . ILE A 1 107 ? -4.218 1.267 -4.285 1.00 75.50 107 ILE A C 1
ATOM 871 O O . ILE A 1 107 ? -5.384 1.292 -3.898 1.00 75.50 107 ILE A O 1
ATOM 875 N N . ILE A 1 108 ? -3.202 0.865 -3.519 1.00 77.00 108 ILE A N 1
ATOM 876 C CA . ILE A 1 108 ? -3.341 0.487 -2.117 1.00 77.00 108 ILE A CA 1
ATOM 877 C C . ILE A 1 108 ? -3.391 1.763 -1.286 1.00 77.00 108 ILE A C 1
ATOM 879 O O . ILE A 1 108 ? -2.439 2.544 -1.247 1.00 77.00 108 ILE A O 1
ATOM 883 N N . LYS A 1 109 ? -4.525 1.978 -0.629 1.00 76.00 109 LYS A N 1
ATOM 884 C CA . LYS A 1 109 ? -4.721 3.097 0.285 1.00 76.00 109 LYS A CA 1
ATOM 885 C C . LYS A 1 109 ? -4.772 2.548 1.694 1.00 76.00 109 LYS A C 1
ATOM 887 O O . LYS A 1 109 ? -5.652 1.751 2.004 1.00 76.00 109 LYS A O 1
ATOM 892 N N . PHE A 1 110 ? -3.867 3.017 2.538 1.00 75.31 110 PHE A N 1
ATOM 893 C CA . PHE A 1 110 ? -3.941 2.710 3.953 1.00 75.31 110 PHE A CA 1
ATOM 894 C C . PHE A 1 110 ? -5.135 3.446 4.567 1.00 75.31 110 PHE A C 1
ATOM 896 O O . PHE A 1 110 ? -5.344 4.635 4.275 1.00 75.31 110 PHE A O 1
ATOM 903 N N . PRO A 1 111 ? -5.969 2.750 5.354 1.00 66.88 111 PRO A N 1
ATOM 904 C CA . PRO A 1 111 ? -7.072 3.390 6.038 1.00 66.88 111 PRO A CA 1
ATOM 905 C C . PRO A 1 111 ? -6.497 4.436 6.989 1.00 66.88 111 PRO A C 1
ATOM 907 O O . PRO A 1 111 ? -5.703 4.125 7.870 1.00 66.88 111 PRO A O 1
ATOM 910 N N . ARG A 1 112 ? -6.912 5.694 6.825 1.00 64.62 112 ARG A N 1
ATOM 911 C CA . ARG A 1 112 ? -6.607 6.707 7.836 1.00 64.62 112 ARG A CA 1
ATOM 912 C C . ARG A 1 112 ? -7.288 6.286 9.129 1.00 64.62 112 ARG A C 1
ATOM 914 O O . ARG A 1 112 ? -8.495 6.013 9.101 1.00 64.62 112 ARG A O 1
ATOM 921 N N . LYS A 1 113 ? -6.547 6.269 10.243 1.00 62.28 113 LYS A N 1
ATOM 922 C CA . LYS A 1 113 ? -7.167 6.190 11.568 1.00 62.28 113 LYS A CA 1
ATOM 923 C C . LYS A 1 113 ? -8.233 7.278 11.619 1.00 62.28 113 LYS A C 1
ATOM 925 O O . LYS A 1 113 ? -7.965 8.453 11.365 1.00 62.28 113 LYS A O 1
ATOM 930 N N . ARG A 1 114 ? -9.486 6.867 11.815 1.00 63.84 114 ARG A N 1
ATOM 931 C CA . ARG A 1 114 ? -10.566 7.835 11.990 1.00 63.84 114 ARG A CA 1
ATOM 932 C C . ARG A 1 114 ? -10.260 8.583 13.269 1.00 63.84 114 ARG A C 1
ATOM 934 O O . ARG A 1 114 ? -9.946 7.947 14.271 1.00 63.84 114 ARG A O 1
ATOM 941 N N . ALA A 1 115 ? -10.382 9.902 13.222 1.00 68.12 115 ALA A N 1
ATOM 942 C CA . ALA A 1 115 ? -10.257 10.679 14.431 1.00 68.12 115 ALA A CA 1
ATOM 943 C C . ALA A 1 115 ? -11.274 10.176 15.457 1.00 68.12 115 ALA A C 1
ATOM 945 O O . ALA A 1 115 ? -12.472 10.058 15.165 1.00 68.12 115 ALA A O 1
ATOM 946 N N . GLU A 1 116 ? -10.759 9.820 16.623 1.00 78.38 116 GLU A N 1
ATOM 947 C CA . GLU A 1 116 ? -11.543 9.209 17.681 1.00 78.38 116 GLU A CA 1
ATOM 948 C C . GLU A 1 116 ? -12.583 10.215 18.168 1.00 78.38 116 GLU A C 1
ATOM 950 O O . GLU A 1 116 ? -12.313 11.410 18.309 1.00 78.38 116 GLU A O 1
ATOM 955 N N . ASN A 1 117 ? -13.817 9.753 18.357 1.00 84.50 117 ASN A N 1
ATOM 956 C CA . ASN A 1 117 ? -14.839 10.596 18.964 1.00 84.50 117 ASN A CA 1
ATOM 957 C C . ASN A 1 117 ? -14.662 10.613 20.492 1.00 84.50 117 ASN A C 1
ATOM 959 O O . ASN A 1 117 ? -13.945 9.794 21.067 1.00 84.50 117 ASN A O 1
ATOM 963 N N . ALA A 1 118 ? -15.342 11.547 21.153 1.00 87.38 118 ALA A N 1
ATOM 964 C CA . ALA A 1 118 ? -15.264 11.721 22.601 1.00 87.38 118 ALA A CA 1
ATOM 965 C C . ALA A 1 118 ? -15.586 10.434 23.383 1.00 87.38 118 ALA A C 1
ATOM 967 O O . ALA A 1 118 ? -14.903 10.114 24.354 1.00 87.38 118 ALA A O 1
ATOM 968 N N . ALA A 1 119 ? -16.571 9.656 22.920 1.00 86.75 119 ALA A N 1
ATOM 969 C CA . ALA A 1 119 ? -16.961 8.396 23.548 1.00 86.75 119 ALA A CA 1
ATOM 970 C C . ALA A 1 119 ? -15.901 7.291 23.389 1.00 86.75 119 ALA A C 1
ATOM 972 O O . ALA A 1 119 ? -15.722 6.477 24.295 1.00 86.75 119 ALA A O 1
ATOM 973 N N . ASP A 1 120 ? -15.193 7.254 22.257 1.00 86.75 120 ASP A N 1
ATOM 974 C CA . ASP A 1 120 ? -14.081 6.332 22.014 1.00 86.75 120 ASP A CA 1
ATOM 975 C C . ASP A 1 120 ? -12.885 6.658 22.913 1.00 86.75 120 ASP A C 1
ATOM 977 O O . ASP A 1 120 ? -12.333 5.754 23.541 1.00 86.75 120 ASP A O 1
ATOM 981 N N . LEU A 1 121 ? -12.537 7.943 23.037 1.00 87.75 121 LEU A N 1
ATOM 982 C CA . LEU A 1 121 ? -11.464 8.399 23.926 1.00 87.75 121 LEU A CA 1
ATOM 983 C C . LEU A 1 121 ? -11.792 8.131 25.393 1.00 87.75 121 LEU A C 1
ATOM 985 O O . LEU A 1 121 ? -10.953 7.606 26.127 1.00 87.75 121 LEU A O 1
ATOM 989 N N . TRP A 1 122 ? -13.027 8.426 25.803 1.00 91.25 122 TRP A N 1
ATOM 990 C CA . TRP A 1 122 ? -13.509 8.121 27.144 1.00 91.25 122 TRP A CA 1
ATOM 991 C C . TRP A 1 122 ? -13.365 6.628 27.452 1.00 91.25 122 TRP A C 1
ATOM 993 O O . TRP A 1 122 ? -12.775 6.282 28.471 1.00 91.25 122 TRP A O 1
ATOM 1003 N N . ALA A 1 123 ? -13.812 5.748 26.551 1.00 87.31 123 ALA A N 1
ATOM 1004 C CA . ALA A 1 123 ? -13.779 4.297 26.741 1.00 87.31 123 ALA A CA 1
ATOM 1005 C C . ALA A 1 123 ? -12.369 3.683 26.745 1.00 87.31 123 ALA A C 1
ATOM 1007 O O . ALA A 1 123 ? -12.191 2.555 27.205 1.00 87.31 123 ALA A O 1
ATOM 1008 N N . LYS A 1 124 ? -11.370 4.387 26.202 1.00 86.56 124 LYS A N 1
ATOM 1009 C CA . LYS A 1 124 ? -9.964 3.960 26.222 1.00 86.56 124 LYS A CA 1
ATOM 1010 C C . LYS A 1 124 ? -9.220 4.385 27.479 1.00 86.56 124 LYS A C 1
ATOM 1012 O O . LYS A 1 124 ? -8.183 3.790 27.773 1.00 86.56 124 LYS A O 1
ATOM 1017 N N . ALA A 1 125 ? -9.719 5.383 28.207 1.00 88.25 125 ALA A N 1
ATOM 1018 C CA . ALA A 1 125 ? -9.113 5.791 29.466 1.00 88.25 125 ALA A CA 1
ATOM 1019 C C . ALA A 1 125 ? -9.079 4.587 30.432 1.00 88.25 125 ALA A C 1
ATOM 1021 O O . ALA A 1 125 ? -10.089 3.885 30.528 1.00 88.25 125 ALA A O 1
ATOM 1022 N N . PRO A 1 126 ? -7.961 4.321 31.136 1.00 82.75 126 PRO A N 1
ATOM 1023 C CA . PRO A 1 126 ? -7.775 3.085 31.904 1.00 82.75 126 PRO A CA 1
ATOM 1024 C C . PRO A 1 126 ? -8.924 2.770 32.869 1.00 82.75 126 PRO A C 1
ATOM 1026 O O . PRO A 1 126 ? -9.406 1.642 32.910 1.00 82.75 126 PRO A O 1
ATOM 1029 N N . GLU A 1 127 ? -9.411 3.786 33.578 1.00 85.62 127 GLU A N 1
ATOM 1030 C CA . GLU A 1 127 ? -10.496 3.676 34.558 1.00 85.62 127 GLU A CA 1
ATOM 1031 C C . GLU A 1 127 ? -11.832 3.301 33.895 1.00 85.62 127 GLU A C 1
ATOM 1033 O O . GLU A 1 127 ? -12.510 2.358 34.302 1.00 85.62 127 GLU A O 1
ATOM 1038 N N . ASN A 1 128 ? -12.176 3.977 32.799 1.00 87.56 128 ASN A N 1
ATOM 1039 C CA . ASN A 1 128 ? -13.423 3.753 32.068 1.00 87.56 128 ASN A CA 1
ATOM 1040 C C . ASN A 1 128 ? -13.403 2.457 31.259 1.00 87.56 128 ASN A C 1
ATOM 1042 O O . ASN A 1 128 ? -14.443 1.830 31.071 1.00 87.56 128 ASN A O 1
ATOM 1046 N N . LYS A 1 129 ? -12.222 2.043 30.788 1.00 85.50 129 LYS A N 1
ATOM 1047 C CA . LYS A 1 129 ? -12.030 0.766 30.104 1.00 85.50 129 LYS A CA 1
ATOM 1048 C C . LYS A 1 129 ? -12.388 -0.388 31.034 1.00 85.50 129 LYS A C 1
ATOM 1050 O O . LYS A 1 129 ? -13.138 -1.267 30.626 1.00 85.50 129 LYS A O 1
ATOM 1055 N N . ILE A 1 130 ? -11.907 -0.354 32.279 1.00 86.75 130 ILE A N 1
ATOM 1056 C CA . ILE A 1 130 ? -12.231 -1.370 33.290 1.00 86.75 130 ILE A CA 1
ATOM 1057 C C . ILE A 1 130 ? -13.738 -1.378 33.566 1.00 86.75 130 ILE A C 1
ATOM 1059 O O . ILE A 1 130 ? -14.352 -2.441 33.551 1.00 86.75 130 ILE A O 1
ATOM 1063 N N . LEU A 1 131 ? -14.356 -0.206 33.746 1.00 86.62 131 LEU A N 1
ATOM 1064 C CA . LEU A 1 131 ? -15.804 -0.098 33.958 1.00 86.62 131 LEU A CA 1
ATOM 1065 C C . LEU A 1 131 ? -16.613 -0.669 32.785 1.00 86.62 131 LEU A C 1
ATOM 1067 O O . LEU A 1 131 ? -17.571 -1.412 32.993 1.00 86.62 131 LEU A O 1
ATOM 1071 N N . LEU A 1 132 ? -16.219 -0.348 31.552 1.00 85.25 132 LEU A N 1
ATOM 1072 C CA . LEU A 1 132 ? -16.885 -0.832 30.348 1.00 85.25 132 LEU A CA 1
ATOM 1073 C C . LEU A 1 132 ? -16.703 -2.342 30.170 1.00 85.25 132 LEU A C 1
ATOM 1075 O O . LEU A 1 132 ? -17.663 -3.027 29.831 1.00 85.25 132 LEU A O 1
ATOM 1079 N N . ASP A 1 133 ? -15.497 -2.863 30.386 1.00 84.88 133 ASP A N 1
ATOM 1080 C CA . ASP A 1 133 ? -15.204 -4.286 30.223 1.00 84.88 133 ASP 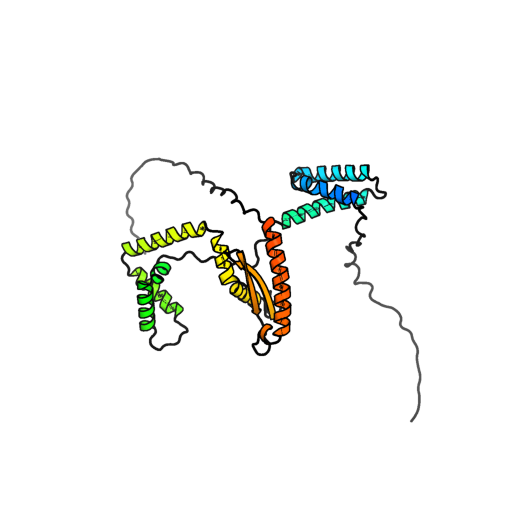A CA 1
ATOM 1081 C C . ASP A 1 133 ? -15.941 -5.122 31.292 1.00 84.88 133 ASP A C 1
ATOM 1083 O O . ASP A 1 133 ? -16.512 -6.162 30.955 1.00 84.88 133 ASP A O 1
ATOM 1087 N N . THR A 1 134 ? -16.054 -4.627 32.533 1.00 84.56 134 THR A N 1
ATOM 1088 C CA . THR A 1 134 ? -16.896 -5.231 33.585 1.00 84.56 134 THR A CA 1
ATOM 1089 C C . THR A 1 134 ? -18.377 -5.206 33.203 1.00 84.56 134 THR A C 1
ATOM 1091 O O . THR A 1 134 ? -19.032 -6.246 33.225 1.00 84.56 134 THR A O 1
ATOM 1094 N N . ALA A 1 135 ? -18.902 -4.063 32.747 1.00 82.88 135 ALA A N 1
ATOM 1095 C CA . ALA A 1 135 ? -20.299 -3.951 32.318 1.00 82.88 135 ALA A CA 1
ATOM 1096 C C . ALA A 1 135 ? -20.621 -4.848 31.106 1.00 82.88 135 ALA A C 1
ATOM 1098 O O . ALA A 1 135 ? -21.720 -5.393 30.991 1.00 82.88 135 ALA A O 1
ATOM 1099 N N . VAL A 1 136 ? -19.663 -5.024 30.189 1.00 83.88 136 VAL A N 1
ATOM 1100 C CA . VAL A 1 136 ? -19.779 -5.957 29.060 1.00 83.88 136 VAL A CA 1
ATOM 1101 C C . VAL A 1 136 ? -19.794 -7.403 29.552 1.00 83.88 136 VAL A C 1
ATOM 1103 O O . VAL A 1 136 ? -20.610 -8.182 29.061 1.00 83.88 136 VAL A O 1
ATOM 1106 N N . ALA A 1 137 ? -18.933 -7.764 30.508 1.00 81.88 137 ALA A N 1
ATOM 1107 C CA . ALA A 1 137 ? -18.897 -9.103 31.092 1.00 81.88 137 ALA A CA 1
ATOM 1108 C C . ALA A 1 137 ? -20.215 -9.447 31.809 1.00 81.88 137 ALA A C 1
ATOM 1110 O O . ALA A 1 137 ? -20.780 -10.513 31.563 1.00 81.88 137 ALA A O 1
ATOM 1111 N N . GLU A 1 138 ? -20.759 -8.516 32.594 1.00 81.75 138 GLU A N 1
ATOM 1112 C CA . GLU A 1 138 ? -22.050 -8.669 33.277 1.00 81.75 138 GLU A CA 1
ATOM 1113 C C . GLU A 1 138 ? -23.216 -8.832 32.293 1.00 81.75 138 GLU A C 1
ATOM 1115 O O . GLU A 1 138 ? -24.055 -9.715 32.462 1.00 81.75 138 GLU A O 1
ATOM 1120 N N . LYS A 1 139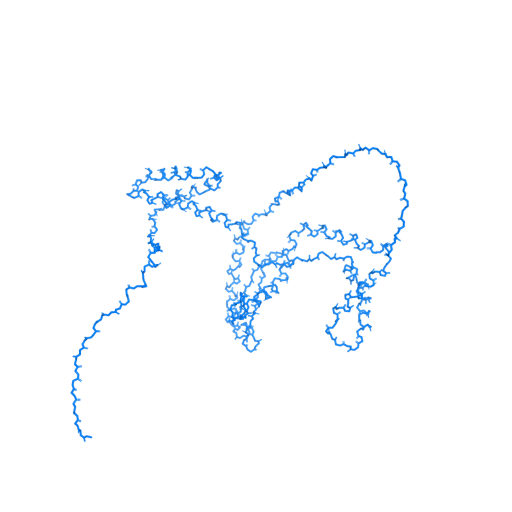 ? -23.262 -8.027 31.220 1.00 77.69 139 LYS A N 1
ATOM 1121 C CA . LYS A 1 139 ? -24.330 -8.133 30.209 1.00 77.69 139 LYS A CA 1
ATOM 1122 C C . LYS A 1 139 ? -24.230 -9.371 29.328 1.00 77.69 139 LYS A C 1
ATOM 1124 O O . LYS A 1 139 ? -25.232 -9.768 28.733 1.00 77.69 139 LYS A O 1
ATOM 1129 N N . ARG A 1 140 ? -23.029 -9.922 29.165 1.00 73.50 140 ARG A N 1
ATOM 1130 C CA . ARG A 1 140 ? -22.786 -11.096 28.326 1.00 73.50 140 ARG A CA 1
ATOM 1131 C C . ARG A 1 140 ? -23.282 -12.379 28.992 1.00 73.50 140 ARG A C 1
ATOM 1133 O O . ARG A 1 140 ? -23.817 -13.239 28.291 1.00 73.50 140 ARG A O 1
ATOM 1140 N N . GLY A 1 141 ? -23.091 -12.523 30.305 1.00 67.88 141 GLY A N 1
ATOM 1141 C CA . GLY A 1 141 ? -23.256 -13.816 30.976 1.00 67.88 141 GLY A CA 1
ATOM 1142 C C . GLY A 1 141 ? -22.420 -14.917 30.295 1.00 67.88 141 GLY A C 1
ATOM 1143 O O . GLY A 1 141 ? -21.341 -14.641 29.773 1.00 67.88 141 GLY A O 1
ATOM 1144 N N . ASP A 1 142 ? -22.947 -16.145 30.225 1.00 56.84 142 ASP A N 1
ATOM 1145 C CA . ASP A 1 142 ? -22.300 -17.312 29.580 1.00 56.84 142 ASP A CA 1
ATOM 1146 C C . ASP A 1 142 ? -22.466 -17.382 28.043 1.00 56.84 142 ASP A C 1
ATOM 1148 O O . ASP A 1 142 ? -22.083 -18.359 27.395 1.00 56.84 142 ASP A O 1
ATOM 1152 N N . ALA A 1 143 ? -23.045 -16.361 27.404 1.00 53.38 143 ALA A N 1
ATOM 1153 C CA . ALA A 1 143 ? -23.390 -16.437 25.986 1.00 53.38 143 ALA A CA 1
ATOM 1154 C C . ALA A 1 143 ? -22.198 -16.211 25.023 1.00 53.38 143 ALA A C 1
ATOM 1156 O O . ALA A 1 143 ? -21.242 -15.466 25.278 1.00 53.38 143 ALA A O 1
ATOM 1157 N N . SER A 1 144 ? -22.302 -16.883 23.869 1.00 55.62 144 SER A N 1
ATOM 1158 C CA . SER A 1 144 ? -21.332 -16.970 22.766 1.00 55.62 144 SER A CA 1
ATOM 1159 C C . SER A 1 144 ? -20.728 -15.630 22.311 1.00 55.62 144 SER A C 1
ATOM 1161 O O . SER A 1 144 ? -21.401 -14.608 22.192 1.00 55.62 144 SER A O 1
ATOM 1163 N N . THR A 1 145 ? -19.445 -15.686 21.947 1.00 58.53 145 THR A N 1
ATOM 1164 C CA . THR A 1 145 ? -18.529 -14.605 21.534 1.00 58.53 145 THR A CA 1
ATOM 1165 C C . THR A 1 145 ? -19.004 -13.735 20.356 1.00 58.53 145 THR A C 1
ATOM 1167 O O . THR A 1 145 ? -18.428 -12.675 20.112 1.00 58.53 145 THR A O 1
ATOM 1170 N N . LYS A 1 146 ? -20.040 -14.150 19.611 1.00 56.75 146 LYS A N 1
ATOM 1171 C CA . LYS A 1 146 ? -20.443 -13.528 18.334 1.00 56.75 146 LYS A CA 1
ATOM 1172 C C . LYS A 1 146 ? -21.089 -12.135 18.455 1.00 56.75 146 LYS A C 1
ATOM 1174 O O . LYS A 1 146 ? -21.022 -11.379 17.494 1.00 56.75 146 LYS A O 1
ATOM 1179 N N . ASN A 1 147 ? -21.639 -11.750 19.614 1.00 61.97 147 ASN A N 1
ATOM 1180 C CA . ASN A 1 147 ? -22.333 -10.455 19.800 1.00 61.97 147 ASN A CA 1
ATOM 1181 C C . ASN A 1 147 ? -21.539 -9.394 20.589 1.00 61.97 147 ASN A C 1
ATOM 1183 O O . ASN A 1 147 ? -22.061 -8.315 20.884 1.00 61.97 147 ASN A O 1
ATOM 1187 N N . ASN A 1 148 ? -20.269 -9.657 20.908 1.00 72.56 148 ASN A N 1
ATOM 1188 C CA . ASN A 1 148 ? -19.484 -8.819 21.822 1.00 72.56 148 ASN A CA 1
ATOM 1189 C C . ASN A 1 148 ? -19.299 -7.373 21.333 1.00 72.56 148 ASN A C 1
ATOM 1191 O O . ASN A 1 148 ? -19.353 -6.435 22.128 1.00 72.56 148 ASN A O 1
ATOM 1195 N N . VAL A 1 149 ? -19.123 -7.174 20.024 1.00 77.75 149 VAL A N 1
ATOM 1196 C CA . VAL A 1 149 ? -18.882 -5.841 19.447 1.00 77.75 149 VAL A CA 1
ATOM 1197 C C . VAL A 1 149 ? -20.118 -4.946 19.580 1.00 77.75 149 VAL A C 1
ATOM 1199 O O . VAL A 1 149 ? -19.999 -3.785 19.976 1.00 77.75 149 VAL A O 1
ATOM 1202 N N . GLY A 1 150 ? -21.308 -5.492 19.307 1.00 81.38 150 GLY A N 1
ATOM 1203 C CA . GLY A 1 150 ? -22.571 -4.761 19.418 1.00 81.38 150 GLY A CA 1
ATOM 1204 C C . GLY A 1 150 ? -22.869 -4.353 20.860 1.00 81.38 150 GLY A C 1
ATOM 1205 O O . GLY A 1 150 ? -23.104 -3.176 21.127 1.00 81.38 150 GLY A O 1
ATOM 1206 N N . ILE A 1 151 ? -22.757 -5.301 21.799 1.00 82.50 151 ILE A N 1
ATOM 1207 C CA . ILE A 1 151 ? -22.995 -5.064 23.233 1.00 82.50 151 ILE A CA 1
ATOM 1208 C C . ILE A 1 151 ? -22.071 -3.962 23.759 1.00 82.50 151 ILE A C 1
ATOM 1210 O O . ILE A 1 151 ? -22.535 -3.008 24.386 1.00 82.50 151 ILE A O 1
ATOM 1214 N N . ARG A 1 152 ? -20.774 -4.052 23.446 1.00 85.50 152 ARG A N 1
ATOM 1215 C CA . ARG A 1 152 ? -19.778 -3.060 23.859 1.00 85.50 152 ARG A CA 1
ATOM 1216 C C . ARG A 1 152 ? -20.065 -1.681 23.276 1.00 85.50 152 ARG A C 1
ATOM 1218 O O . ARG A 1 152 ? -19.973 -0.691 23.996 1.00 85.50 152 ARG A O 1
ATOM 1225 N N . SER A 1 153 ? -20.451 -1.601 22.002 1.00 85.62 153 SER A N 1
ATOM 1226 C CA . SER A 1 153 ? -20.792 -0.324 21.366 1.00 85.62 153 SER A CA 1
ATOM 1227 C C . SER A 1 153 ? -22.016 0.333 22.010 1.00 85.62 153 SER A C 1
ATOM 1229 O O . SER A 1 153 ? -22.002 1.541 22.252 1.00 85.62 153 SER A O 1
ATOM 1231 N N . THR A 1 154 ? -23.057 -0.444 22.323 1.00 86.50 154 THR A N 1
ATOM 1232 C CA . THR A 1 154 ? -24.267 0.066 22.983 1.00 86.50 154 THR A CA 1
ATOM 1233 C C . THR A 1 154 ? -23.982 0.530 24.409 1.00 86.50 154 THR A C 1
ATOM 1235 O O . THR A 1 154 ? -24.415 1.617 24.788 1.00 86.50 154 THR A O 1
ATOM 1238 N N . LEU A 1 155 ? -23.233 -0.256 25.190 1.00 87.25 155 LEU A N 1
ATOM 1239 C CA . LEU A 1 155 ? -22.875 0.102 26.566 1.00 87.25 155 LEU A CA 1
ATOM 1240 C C . LEU A 1 155 ? -21.990 1.342 26.616 1.00 87.25 155 LEU A C 1
ATOM 1242 O O . LEU A 1 155 ? -22.282 2.257 27.375 1.00 87.25 155 LEU A O 1
ATOM 1246 N N . LYS A 1 156 ? -20.985 1.429 25.741 1.00 91.31 156 LYS A N 1
ATOM 1247 C CA . LYS A 1 156 ? -20.144 2.622 25.610 1.00 91.31 156 LYS A CA 1
ATOM 1248 C C . LYS A 1 156 ? -20.983 3.879 25.380 1.00 91.31 156 LYS A C 1
ATOM 1250 O O . LYS A 1 156 ? -20.800 4.868 26.078 1.00 91.31 156 LYS A O 1
ATOM 1255 N N . ALA A 1 157 ? -21.908 3.839 24.419 1.00 88.94 157 ALA A N 1
ATOM 1256 C CA . ALA A 1 157 ? -22.763 4.984 24.115 1.00 88.94 157 ALA A CA 1
ATOM 1257 C C . ALA A 1 157 ? -23.672 5.359 25.298 1.00 88.94 157 ALA A C 1
ATOM 1259 O O . ALA A 1 157 ? -23.838 6.540 25.594 1.00 88.94 157 ALA A O 1
ATOM 1260 N N . ALA A 1 158 ? -24.237 4.363 25.989 1.00 89.00 158 ALA A N 1
ATOM 1261 C CA . ALA A 1 158 ? -25.094 4.584 27.149 1.00 89.00 158 ALA A CA 1
ATOM 1262 C C . ALA A 1 158 ? -24.325 5.185 28.335 1.00 89.00 158 ALA A C 1
ATOM 1264 O O . ALA A 1 158 ? -24.778 6.167 28.916 1.00 89.00 158 ALA A O 1
ATOM 1265 N N . MET A 1 159 ? -23.153 4.634 28.658 1.00 90.31 159 MET A N 1
ATOM 1266 C CA . MET A 1 159 ? -22.320 5.104 29.767 1.00 90.31 159 MET A CA 1
ATOM 1267 C C . MET A 1 159 ? -21.751 6.496 29.489 1.00 90.31 159 MET A C 1
ATOM 1269 O O . MET A 1 159 ? -21.796 7.346 30.369 1.00 90.31 159 MET A O 1
ATOM 1273 N N . PHE A 1 160 ? -21.314 6.771 28.256 1.00 90.38 160 PHE A N 1
ATOM 1274 C CA . PHE A 1 160 ? -20.854 8.106 27.878 1.00 90.38 160 PHE A CA 1
ATOM 1275 C C . PHE A 1 160 ? -21.975 9.152 27.978 1.00 90.38 160 PHE A C 1
ATOM 1277 O O . PHE A 1 160 ? -21.763 10.234 28.514 1.00 90.38 160 PHE A O 1
ATOM 1284 N N . LYS A 1 161 ? -23.194 8.817 27.533 1.00 91.19 161 LYS A N 1
ATOM 1285 C CA . LYS A 1 161 ? -24.360 9.710 27.641 1.00 91.19 161 LYS A CA 1
ATOM 1286 C C . LYS A 1 161 ? -24.808 9.942 29.090 1.00 91.19 161 LYS A C 1
ATOM 1288 O O . LYS A 1 161 ? -25.450 10.951 29.366 1.00 91.19 161 LYS A O 1
ATOM 1293 N N . ALA A 1 162 ? -24.499 9.011 29.992 1.00 90.31 162 ALA A N 1
ATOM 1294 C CA . ALA A 1 162 ? -24.800 9.122 31.416 1.00 90.31 162 ALA A CA 1
ATOM 1295 C C . ALA A 1 162 ? -23.800 10.006 32.186 1.00 90.31 162 ALA A C 1
ATOM 1297 O O . ALA A 1 162 ? -24.082 10.366 33.327 1.00 90.31 162 ALA A O 1
ATOM 1298 N N . LEU A 1 163 ? -22.661 10.368 31.583 1.00 90.06 163 LEU A N 1
ATOM 1299 C CA . LEU A 1 163 ? -21.719 11.325 32.168 1.00 90.06 163 LEU A CA 1
ATOM 1300 C C . LEU A 1 163 ? -22.365 12.703 32.321 1.00 90.06 163 LEU A C 1
ATOM 1302 O O . LEU A 1 163 ? -23.291 13.056 31.585 1.00 90.06 163 LEU A O 1
ATOM 1306 N N . SER A 1 164 ? -21.835 13.521 33.227 1.00 90.81 164 SER A N 1
ATOM 1307 C CA . SER A 1 164 ? -22.285 14.907 33.345 1.00 90.81 164 SER A CA 1
ATOM 1308 C C . SER A 1 164 ? -21.970 15.705 32.072 1.00 90.81 164 SER A C 1
ATOM 1310 O O . SER A 1 164 ? -20.978 15.442 31.392 1.00 90.81 164 SER A O 1
ATOM 1312 N N . SER A 1 165 ? -22.775 16.733 31.767 1.00 89.50 165 SER A N 1
ATOM 1313 C CA . SER A 1 165 ? -22.539 17.612 30.603 1.00 89.50 165 SER A CA 1
ATOM 1314 C C . SER A 1 165 ? -21.115 18.178 30.589 1.00 89.50 165 SER A C 1
ATOM 1316 O O . SER A 1 165 ? -20.472 18.243 29.548 1.00 89.50 165 SER A O 1
ATOM 1318 N N . LYS A 1 166 ? -20.585 18.511 31.773 1.00 87.19 166 LYS A N 1
ATOM 1319 C CA . LYS A 1 166 ? -19.236 19.057 31.943 1.00 87.19 166 LYS A CA 1
ATOM 1320 C C . LYS A 1 166 ? -18.139 18.044 31.598 1.00 87.19 166 LYS A C 1
ATOM 1322 O O . LYS A 1 166 ? -17.110 18.422 31.049 1.00 87.19 166 LYS A O 1
ATOM 1327 N N . GLU A 1 167 ? -18.332 16.770 31.923 1.00 87.31 167 GLU A N 1
ATOM 1328 C CA . GLU A 1 167 ? -17.383 15.712 31.565 1.00 87.31 167 GLU A CA 1
ATOM 1329 C C . GLU A 1 167 ? -17.463 15.376 30.076 1.00 87.31 167 GLU A C 1
ATOM 1331 O O . GLU A 1 167 ? -16.424 15.205 29.440 1.00 87.31 167 GLU A O 1
ATOM 1336 N N . GLN A 1 168 ? -18.670 15.342 29.501 1.00 88.31 168 GLN A N 1
ATOM 1337 C CA . GLN A 1 168 ? -18.852 15.141 28.060 1.00 88.31 168 GLN A CA 1
ATOM 1338 C C . GLN A 1 168 ? -18.125 16.232 27.261 1.00 88.31 168 GLN A C 1
ATOM 1340 O O . GLN A 1 168 ? -17.313 15.905 26.396 1.00 88.31 168 GLN A O 1
ATOM 1345 N N . GLU A 1 169 ? -18.303 17.505 27.630 1.00 89.00 169 GLU A N 1
ATOM 1346 C CA . GLU A 1 169 ? -17.616 18.644 27.005 1.00 89.00 169 GLU A CA 1
ATOM 1347 C C . GLU A 1 169 ? -16.086 18.541 27.094 1.00 89.00 169 GLU A C 1
ATOM 1349 O O . GLU A 1 169 ? -15.381 18.874 26.141 1.00 89.00 169 GLU A O 1
ATOM 1354 N N . GLN A 1 170 ? -15.537 18.043 28.208 1.00 90.44 170 GLN A N 1
ATOM 1355 C CA . GLN A 1 170 ? -14.088 17.841 28.336 1.00 90.44 170 GLN A CA 1
ATOM 1356 C C . GLN A 1 170 ? -13.563 16.791 27.353 1.00 90.44 170 GLN A C 1
ATOM 1358 O O . GLN A 1 170 ? -12.495 16.977 26.765 1.00 90.44 170 GLN A O 1
ATOM 1363 N N . TRP A 1 171 ? -14.292 15.691 27.159 1.00 90.25 171 TRP A N 1
ATOM 1364 C CA . TRP A 1 171 ? -13.913 14.657 26.195 1.00 90.25 171 TRP A CA 1
ATOM 1365 C C . TRP A 1 171 ? -14.133 15.103 24.750 1.00 90.25 171 TRP A C 1
ATOM 1367 O O . TRP A 1 171 ? -13.328 14.766 23.885 1.00 90.25 171 TRP A O 1
ATOM 1377 N N . GLU A 1 172 ? -15.167 15.898 24.482 1.00 89.62 172 GLU A N 1
ATOM 1378 C CA . GLU A 1 172 ? -15.405 16.512 23.173 1.00 89.62 172 GLU A CA 1
ATOM 1379 C C . GLU A 1 172 ? -14.327 17.526 22.804 1.00 89.62 172 GLU A C 1
ATOM 1381 O O . GLU A 1 172 ? -13.851 17.526 21.664 1.00 89.62 172 GLU A O 1
ATOM 1386 N N . LYS A 1 173 ? -13.872 18.330 23.770 1.00 88.44 173 LYS A N 1
ATOM 1387 C CA . LYS A 1 173 ? -12.745 19.243 23.582 1.00 88.44 173 LYS A CA 1
ATOM 1388 C C . LYS A 1 173 ? -11.461 18.474 23.264 1.00 88.44 173 LYS A C 1
ATOM 1390 O O . LYS A 1 173 ? -10.846 18.745 22.238 1.00 88.44 173 LYS A O 1
ATOM 1395 N N . LYS A 1 174 ? -11.127 17.444 24.052 1.00 85.75 174 LYS A N 1
ATOM 1396 C CA . LYS A 1 174 ? -9.972 16.562 23.785 1.00 85.75 174 LYS A CA 1
ATOM 1397 C C . LYS A 1 174 ? -10.057 15.889 22.411 1.00 85.75 174 LYS A C 1
ATOM 1399 O O . LYS A 1 174 ? -9.065 15.829 21.692 1.00 85.75 174 LYS A O 1
ATOM 1404 N N . ALA A 1 175 ? -11.238 15.402 22.025 1.00 86.06 175 ALA A N 1
ATOM 1405 C CA . ALA A 1 175 ? -11.460 14.794 20.713 1.00 86.06 175 ALA A CA 1
ATOM 1406 C C . ALA A 1 175 ? -11.274 15.793 19.563 1.00 86.06 175 ALA A C 1
ATOM 1408 O O . ALA A 1 175 ? -10.828 15.416 18.481 1.00 86.06 175 ALA A O 1
ATOM 1409 N N . SER A 1 176 ? -11.638 17.056 19.784 1.00 81.88 176 SER A N 1
ATOM 1410 C CA . SER A 1 176 ? -11.485 18.128 18.799 1.00 81.88 176 SER A CA 1
ATOM 1411 C C . SER A 1 176 ? -10.023 18.552 18.656 1.00 81.88 176 SER A C 1
ATOM 1413 O O . SER A 1 176 ? -9.536 18.638 17.535 1.00 81.88 176 SER A O 1
ATOM 1415 N N . GLU A 1 177 ? -9.291 18.685 19.762 1.00 81.56 177 GLU A N 1
ATOM 1416 C CA . GLU A 1 177 ? -7.846 18.964 19.758 1.00 81.56 177 GLU A CA 1
ATOM 1417 C C . GLU A 1 177 ? -7.059 17.847 19.040 1.00 81.56 177 GLU A C 1
ATOM 1419 O O . GLU A 1 177 ? -6.216 18.117 18.189 1.00 81.56 177 GLU A O 1
ATOM 1424 N N . LEU A 1 178 ? -7.400 16.575 19.285 1.00 74.25 178 LEU A N 1
ATOM 1425 C CA . LEU A 1 178 ? -6.800 15.426 18.585 1.00 74.25 178 LEU A CA 1
ATOM 1426 C C . LEU A 1 178 ? -7.109 15.396 17.078 1.00 74.25 178 LEU A C 1
ATOM 1428 O O . LEU A 1 178 ? -6.292 14.918 16.289 1.00 74.25 178 LEU A O 1
ATOM 1432 N N . LYS A 1 179 ? -8.282 15.892 16.660 1.00 71.81 179 LYS A N 1
ATOM 1433 C CA . LYS A 1 179 ? -8.651 16.009 15.238 1.00 71.81 179 LYS A CA 1
ATOM 1434 C C . LYS A 1 179 ? -7.797 17.031 14.502 1.00 71.81 179 LYS A C 1
ATOM 1436 O O . LYS A 1 179 ? -7.467 16.790 13.343 1.00 71.81 179 LYS A O 1
ATOM 1441 N N . GLU A 1 180 ? -7.489 18.148 15.154 1.00 64.88 180 GLU A N 1
ATOM 1442 C CA . GLU A 1 180 ? -6.682 19.224 14.576 1.00 64.88 180 GLU A CA 1
ATOM 1443 C C . GLU A 1 180 ? -5.230 18.764 14.395 1.00 64.88 180 GLU A C 1
ATOM 1445 O O . GLU A 1 180 ? -4.748 18.743 13.264 1.00 64.88 180 GLU A O 1
ATOM 1450 N N . VAL A 1 181 ? -4.612 18.199 15.439 1.00 61.09 181 VAL A N 1
ATOM 1451 C CA . VAL A 1 181 ? -3.233 17.668 15.380 1.00 61.09 181 VAL A CA 1
ATOM 1452 C C . VAL A 1 181 ? -3.083 16.550 14.333 1.00 61.09 181 VAL A C 1
ATOM 1454 O O . VAL A 1 181 ? -2.147 16.538 13.534 1.00 61.09 181 VAL A O 1
ATOM 1457 N N . SER A 1 182 ? -4.052 15.630 14.249 1.00 56.06 182 SER A N 1
ATOM 1458 C CA . SER A 1 182 ? -4.028 14.526 13.273 1.00 56.06 182 SER A CA 1
ATOM 1459 C C . SER A 1 182 ? -4.112 14.989 11.807 1.00 56.06 182 SER A C 1
ATOM 1461 O O . SER A 1 182 ? -3.705 14.255 10.900 1.00 56.06 182 SER A O 1
ATOM 1463 N N . ALA A 1 183 ? -4.633 16.191 11.537 1.00 56.22 183 ALA A N 1
ATOM 1464 C CA . ALA A 1 183 ? -4.680 16.744 10.184 1.00 56.22 183 ALA A CA 1
ATOM 1465 C C . ALA A 1 183 ? -3.311 17.269 9.706 1.00 56.22 183 ALA A C 1
ATOM 1467 O O . ALA A 1 183 ? -3.089 17.381 8.492 1.00 56.22 183 ALA A O 1
ATOM 1468 N N . GLU A 1 184 ? -2.402 17.559 10.639 1.00 51.53 184 GLU A N 1
ATOM 1469 C CA . GLU A 1 184 ? -1.114 18.210 10.398 1.00 51.53 184 GLU A CA 1
ATOM 1470 C C . GLU A 1 184 ? 0.051 17.211 10.262 1.00 51.53 184 GLU A C 1
ATOM 1472 O O . GLU A 1 184 ? 0.914 17.401 9.395 1.00 51.53 184 GLU A O 1
ATOM 1477 N N . ASP A 1 185 ? 0.025 16.079 10.974 1.00 53.47 185 ASP A N 1
ATOM 1478 C CA . ASP A 1 185 ? 1.127 15.104 10.978 1.00 53.47 185 ASP A CA 1
ATOM 1479 C C . ASP A 1 185 ? 1.070 14.065 9.845 1.00 53.47 185 ASP A C 1
ATOM 1481 O O . ASP A 1 185 ? 0.764 12.881 9.998 1.00 53.47 185 ASP A O 1
ATOM 1485 N N . LYS A 1 186 ? 1.463 14.504 8.644 1.00 58.66 186 LYS A N 1
ATOM 1486 C CA . LYS A 1 186 ? 1.670 13.607 7.490 1.00 58.66 186 LYS A CA 1
ATOM 1487 C C . LYS A 1 186 ? 2.814 12.606 7.692 1.00 58.66 186 LYS A C 1
ATOM 1489 O O . LYS A 1 186 ? 2.790 11.553 7.057 1.00 58.66 186 LYS A O 1
ATOM 1494 N N . VAL A 1 187 ? 3.815 12.925 8.515 1.00 57.94 187 VAL A N 1
ATOM 1495 C CA . VAL A 1 187 ? 5.025 12.096 8.681 1.00 57.94 187 VAL A CA 1
ATOM 1496 C C . VAL A 1 187 ? 4.763 10.907 9.599 1.00 57.94 187 VAL A C 1
ATOM 1498 O O . VAL A 1 187 ? 5.148 9.791 9.260 1.00 57.94 187 VAL A O 1
ATOM 1501 N N . GLU A 1 188 ? 4.042 11.111 10.702 1.00 63.09 188 GLU A N 1
ATOM 1502 C CA . GLU A 1 188 ? 3.744 10.043 11.663 1.00 63.09 188 GLU A CA 1
ATOM 1503 C C . GLU A 1 188 ? 2.869 8.945 11.037 1.00 63.09 188 GLU A C 1
ATOM 1505 O O . GLU A 1 188 ? 3.096 7.754 11.254 1.00 63.09 188 GLU A O 1
ATOM 1510 N N . SER A 1 189 ? 1.985 9.332 10.108 1.00 70.81 189 SER A N 1
ATOM 1511 C CA . SER A 1 189 ? 1.159 8.392 9.344 1.00 70.81 189 SER A CA 1
ATOM 1512 C C . SER A 1 189 ? 1.959 7.368 8.526 1.00 70.81 189 SER A C 1
ATOM 1514 O O . SER A 1 189 ? 1.438 6.298 8.227 1.00 70.81 189 SER A O 1
ATOM 1516 N N . ILE A 1 190 ? 3.218 7.647 8.152 1.00 80.25 190 ILE A N 1
ATOM 1517 C CA . ILE A 1 190 ? 4.053 6.693 7.400 1.00 80.25 190 ILE A CA 1
ATOM 1518 C C . ILE A 1 190 ? 4.355 5.467 8.258 1.00 80.25 190 ILE A C 1
ATOM 1520 O O . ILE A 1 190 ? 4.240 4.344 7.771 1.00 80.25 190 ILE A O 1
ATOM 1524 N N . TRP A 1 191 ? 4.712 5.682 9.522 1.00 83.69 191 TRP A N 1
ATOM 1525 C CA . TRP A 1 191 ? 5.081 4.613 10.446 1.00 83.69 191 TRP A CA 1
ATOM 1526 C C . TRP A 1 191 ? 3.855 3.805 10.857 1.00 83.69 191 TRP A C 1
ATOM 1528 O O . TRP A 1 191 ? 3.889 2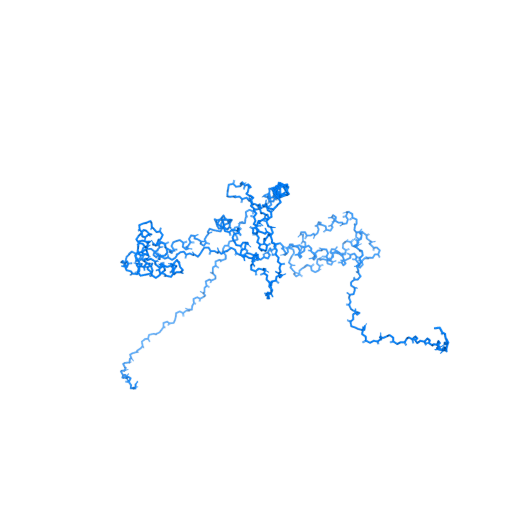.580 10.813 1.00 83.69 191 TRP A O 1
ATOM 1538 N N . GLU A 1 192 ? 2.730 4.477 11.105 1.00 80.81 192 GLU A N 1
ATOM 1539 C CA . GLU A 1 192 ? 1.452 3.793 11.327 1.00 80.81 192 GLU A CA 1
ATOM 1540 C C . GLU A 1 192 ? 1.041 2.937 10.122 1.00 80.81 192 GLU A C 1
ATOM 1542 O O . GLU A 1 192 ? 0.550 1.821 10.285 1.00 80.81 192 GLU A O 1
ATOM 1547 N N . ASN A 1 193 ? 1.270 3.426 8.897 1.00 85.12 193 ASN A N 1
ATOM 1548 C CA . ASN A 1 193 ? 0.996 2.647 7.693 1.00 85.12 193 ASN A CA 1
ATOM 1549 C C . ASN A 1 193 ? 1.873 1.393 7.621 1.00 85.12 193 ASN A C 1
ATOM 1551 O O . ASN A 1 193 ? 1.384 0.373 7.147 1.00 85.12 193 ASN A O 1
ATOM 1555 N N . GLN A 1 194 ? 3.133 1.446 8.076 1.00 87.50 194 GLN A N 1
ATOM 1556 C CA . GLN A 1 194 ? 4.015 0.273 8.110 1.00 87.50 194 GLN A CA 1
ATOM 1557 C C . GLN A 1 194 ? 3.482 -0.812 9.053 1.00 87.50 194 GLN A C 1
ATOM 1559 O O . GLN A 1 194 ? 3.530 -1.985 8.689 1.00 87.50 194 GLN A O 1
ATOM 1564 N N . GLU A 1 195 ? 2.914 -0.433 10.203 1.00 85.31 195 GLU A N 1
ATOM 1565 C CA . GLU A 1 195 ? 2.328 -1.379 11.166 1.00 85.31 195 GLU A CA 1
ATOM 1566 C C . GLU A 1 195 ? 1.160 -2.173 10.565 1.00 85.31 195 GLU A C 1
ATOM 1568 O O . GLU A 1 195 ? 1.037 -3.371 10.804 1.00 85.31 195 GLU A O 1
ATOM 1573 N N . ILE A 1 196 ? 0.326 -1.526 9.746 1.00 85.12 196 ILE A N 1
ATOM 1574 C CA . ILE A 1 196 ? -0.858 -2.149 9.126 1.00 85.12 196 ILE A CA 1
ATOM 1575 C C . ILE A 1 196 ? -0.620 -2.599 7.680 1.00 85.12 196 ILE A C 1
ATOM 1577 O O . ILE A 1 196 ? -1.556 -3.027 6.992 1.00 85.12 196 ILE A O 1
ATOM 1581 N N . MET A 1 197 ? 0.610 -2.457 7.176 1.00 89.25 197 MET A N 1
ATOM 1582 C CA . MET A 1 197 ? 0.907 -2.640 5.758 1.00 89.25 197 MET A CA 1
ATOM 1583 C C . MET A 1 197 ? 0.668 -4.079 5.318 1.00 89.25 197 MET A C 1
ATOM 1585 O O . MET A 1 197 ? 0.029 -4.303 4.289 1.00 89.25 197 MET A O 1
ATOM 1589 N N . ALA A 1 198 ? 1.171 -5.034 6.102 1.00 87.94 198 ALA A N 1
ATOM 1590 C CA . ALA A 1 198 ? 1.036 -6.456 5.818 1.00 87.94 198 ALA A CA 1
ATOM 1591 C C . ALA A 1 198 ? -0.443 -6.855 5.732 1.00 87.94 198 ALA A C 1
ATOM 1593 O O . ALA A 1 198 ? -0.867 -7.375 4.704 1.00 87.94 198 ALA A O 1
ATOM 1594 N N . ASP A 1 199 ? -1.243 -6.506 6.741 1.00 87.44 199 ASP A N 1
ATOM 1595 C CA . ASP A 1 199 ? -2.674 -6.826 6.793 1.00 87.44 199 ASP A CA 1
ATOM 1596 C C . ASP A 1 199 ? -3.453 -6.186 5.639 1.00 87.44 199 ASP A C 1
ATOM 1598 O O . ASP A 1 199 ? -4.290 -6.825 4.999 1.00 87.44 199 ASP A O 1
ATOM 1602 N N . THR A 1 200 ? -3.146 -4.923 5.325 1.00 89.25 200 THR A N 1
ATOM 1603 C CA . THR A 1 200 ? -3.781 -4.211 4.208 1.00 89.25 200 THR A CA 1
ATOM 1604 C C . THR A 1 200 ? -3.473 -4.895 2.876 1.00 89.25 200 THR A C 1
ATOM 1606 O O . THR A 1 200 ? -4.355 -5.023 2.021 1.00 89.25 200 THR A O 1
ATOM 1609 N N . LEU A 1 201 ? -2.231 -5.342 2.683 1.00 90.62 201 LEU A N 1
ATOM 1610 C CA . LEU A 1 201 ? -1.814 -6.059 1.481 1.00 90.62 201 LEU A CA 1
ATOM 1611 C C . LEU A 1 201 ? -2.453 -7.438 1.387 1.00 90.62 201 LEU A C 1
ATOM 1613 O O . LEU A 1 201 ? -2.944 -7.776 0.314 1.00 90.62 201 LEU A O 1
ATOM 1617 N N . VAL A 1 202 ? -2.498 -8.189 2.488 1.00 90.56 202 VAL A N 1
ATOM 1618 C CA . VAL A 1 202 ? -3.176 -9.489 2.555 1.00 90.56 202 VAL A CA 1
ATOM 1619 C C . VAL A 1 202 ? -4.633 -9.328 2.136 1.00 90.56 202 VAL A C 1
ATOM 1621 O O . VAL A 1 202 ? -5.041 -9.921 1.143 1.00 90.56 202 VAL A O 1
ATOM 1624 N N . ALA A 1 203 ? -5.380 -8.431 2.784 1.00 88.75 203 ALA A N 1
ATOM 1625 C CA . ALA A 1 203 ? -6.789 -8.203 2.466 1.00 88.75 203 ALA A CA 1
ATOM 1626 C C . ALA A 1 203 ? -7.006 -7.763 1.006 1.00 88.75 203 ALA A C 1
ATOM 1628 O O . ALA A 1 203 ? -7.969 -8.174 0.355 1.00 88.75 203 ALA A O 1
ATOM 1629 N N . THR A 1 204 ? -6.101 -6.936 0.470 1.00 90.31 204 THR A N 1
ATOM 1630 C CA . THR A 1 204 ? -6.169 -6.482 -0.927 1.00 90.31 204 THR A CA 1
ATOM 1631 C C . THR A 1 204 ? -5.926 -7.632 -1.905 1.00 90.31 204 THR A C 1
ATOM 1633 O O . THR A 1 204 ? -6.658 -7.772 -2.885 1.00 90.31 204 THR A O 1
ATOM 1636 N N . LEU A 1 205 ? -4.901 -8.449 -1.656 1.00 92.19 205 LEU A N 1
ATOM 1637 C CA . LEU A 1 205 ? -4.525 -9.563 -2.522 1.00 92.19 205 LEU A CA 1
ATOM 1638 C C . LEU A 1 205 ? -5.539 -10.702 -2.434 1.00 92.19 205 LEU A C 1
ATOM 1640 O O . LEU A 1 205 ? -5.951 -11.209 -3.471 1.00 92.19 205 LEU A O 1
ATOM 1644 N N . GLU A 1 206 ? -6.018 -11.048 -1.243 1.00 90.94 206 GLU A N 1
ATOM 1645 C CA . GLU A 1 206 ? -7.080 -12.043 -1.058 1.00 90.94 206 GLU A CA 1
ATOM 1646 C C . GLU A 1 206 ? -8.369 -11.639 -1.771 1.00 90.94 206 GLU A C 1
ATOM 1648 O O . GLU A 1 206 ? -8.972 -12.460 -2.456 1.00 90.94 206 GLU A O 1
ATOM 1653 N N . GLY A 1 207 ? -8.756 -10.360 -1.709 1.00 89.75 207 GLY A N 1
ATOM 1654 C CA . GLY A 1 207 ? -9.925 -9.859 -2.437 1.00 89.75 207 GLY A CA 1
ATOM 1655 C C . GLY A 1 207 ? -9.819 -10.005 -3.962 1.00 89.75 207 GLY A C 1
ATOM 1656 O O . GLY A 1 207 ? -10.844 -10.056 -4.648 1.00 89.75 207 GLY A O 1
ATOM 1657 N N . SER A 1 208 ? -8.596 -10.096 -4.497 1.00 92.50 208 SER A N 1
ATOM 1658 C CA . SER A 1 208 ? -8.354 -10.322 -5.926 1.00 92.50 208 SER A CA 1
ATOM 1659 C C . SER A 1 208 ? -8.479 -11.789 -6.353 1.00 92.50 208 SER A C 1
ATOM 1661 O O . SER A 1 208 ? -8.612 -12.052 -7.547 1.00 92.50 208 SER A O 1
ATOM 1663 N N . ILE A 1 209 ? -8.482 -12.734 -5.409 1.00 93.31 209 ILE A N 1
ATOM 1664 C CA . ILE A 1 209 ? -8.586 -14.174 -5.672 1.00 93.31 209 ILE A CA 1
ATOM 1665 C C . ILE A 1 209 ? -10.064 -14.569 -5.770 1.00 93.31 209 ILE A C 1
ATOM 1667 O O . ILE A 1 209 ? -10.891 -14.142 -4.962 1.00 93.31 209 ILE A O 1
ATOM 1671 N N . GLY A 1 210 ? -10.402 -15.398 -6.758 1.00 92.94 210 GLY A N 1
ATOM 1672 C CA . GLY A 1 210 ? -11.750 -15.928 -6.966 1.00 92.94 210 GLY A CA 1
ATOM 1673 C C . GLY A 1 210 ? -12.263 -15.763 -8.396 1.00 92.94 210 GLY A C 1
ATOM 1674 O O . GLY A 1 210 ? -11.591 -15.222 -9.269 1.00 92.94 210 GLY A O 1
ATOM 1675 N N . MET A 1 211 ? -13.481 -16.243 -8.644 1.00 94.25 211 MET A N 1
ATOM 1676 C CA . MET A 1 211 ? -14.089 -16.306 -9.985 1.00 94.25 211 MET A CA 1
ATOM 1677 C C . MET A 1 211 ? -15.025 -15.125 -10.306 1.00 94.25 211 MET A C 1
ATOM 1679 O O . MET A 1 211 ? -15.778 -15.152 -11.280 1.00 94.25 211 MET A O 1
ATOM 1683 N N . GLY A 1 212 ? -15.037 -14.093 -9.467 1.00 93.88 212 GLY A N 1
ATOM 1684 C CA . GLY A 1 212 ? -15.881 -12.914 -9.609 1.00 93.88 212 GLY A CA 1
ATOM 1685 C C . GLY A 1 212 ? -15.357 -11.883 -10.610 1.00 93.88 212 GLY A C 1
ATOM 1686 O O . GLY A 1 212 ? -14.235 -11.933 -11.115 1.00 93.88 212 GLY A O 1
ATOM 1687 N N . LYS A 1 213 ? -16.185 -10.869 -10.878 1.00 89.56 213 LYS A N 1
ATOM 1688 C CA . LYS A 1 213 ? -15.784 -9.719 -11.697 1.00 89.56 213 LYS A CA 1
ATOM 1689 C C . LYS A 1 213 ? -14.604 -8.994 -11.036 1.00 89.56 213 LYS A C 1
ATOM 1691 O O . LYS A 1 213 ? -14.708 -8.592 -9.881 1.00 89.56 213 LYS A O 1
ATOM 1696 N N . ASN A 1 214 ? -13.543 -8.749 -11.808 1.00 88.44 214 ASN A N 1
ATOM 1697 C CA . ASN A 1 214 ? -12.268 -8.162 -11.361 1.00 88.44 214 ASN A CA 1
ATOM 1698 C C . ASN A 1 214 ? -11.415 -9.067 -10.451 1.00 88.44 214 ASN A C 1
ATOM 1700 O O . ASN A 1 214 ? -10.524 -8.558 -9.775 1.00 88.44 214 ASN A O 1
ATOM 1704 N N . GLN A 1 215 ? -11.673 -10.375 -10.434 1.00 94.50 215 GLN A N 1
ATOM 1705 C CA . GLN A 1 215 ? -10.833 -11.355 -9.750 1.00 94.50 215 GLN A CA 1
ATOM 1706 C C . GLN A 1 215 ? -10.020 -12.169 -10.764 1.00 94.50 215 GLN A C 1
ATOM 1708 O O . GLN A 1 215 ? -10.354 -12.210 -11.951 1.00 94.50 215 GLN A O 1
ATOM 1713 N N . VAL A 1 216 ? -8.918 -12.764 -10.309 1.00 93.31 216 VAL A N 1
ATOM 1714 C CA . VAL A 1 216 ? -7.924 -13.418 -11.179 1.00 93.31 216 VAL A CA 1
ATOM 1715 C C . VAL A 1 216 ? -8.126 -14.928 -11.334 1.00 93.31 216 VAL A C 1
ATOM 1717 O O . VAL A 1 216 ? -7.338 -15.571 -12.022 1.00 93.31 216 VAL A O 1
ATOM 1720 N N . GLY A 1 217 ? -9.168 -15.496 -10.726 1.00 93.06 217 GLY A N 1
ATOM 1721 C CA . GLY A 1 217 ? -9.342 -16.939 -10.593 1.00 93.06 217 GLY A CA 1
ATOM 1722 C C . GLY A 1 217 ? -8.574 -17.493 -9.395 1.00 93.06 217 GLY A C 1
ATOM 1723 O O . GLY A 1 217 ? -8.389 -16.802 -8.387 1.00 93.06 217 GLY A O 1
ATOM 1724 N N . ASP A 1 218 ? -8.139 -18.743 -9.519 1.00 91.25 218 ASP A N 1
ATOM 1725 C CA . ASP A 1 218 ? -7.324 -19.412 -8.510 1.00 91.25 218 ASP A CA 1
ATOM 1726 C C . ASP A 1 218 ? -5.898 -18.868 -8.550 1.00 91.25 218 ASP A C 1
ATOM 1728 O O . ASP A 1 218 ? -5.212 -18.920 -9.574 1.00 91.25 218 ASP A O 1
ATOM 1732 N N . ALA A 1 219 ? -5.449 -18.329 -7.423 1.00 90.75 219 ALA A N 1
ATOM 1733 C CA . ALA A 1 219 ? -4.121 -17.764 -7.295 1.00 90.75 219 ALA A CA 1
ATOM 1734 C C . ALA A 1 219 ? -3.591 -17.928 -5.871 1.00 90.75 219 ALA A C 1
ATOM 1736 O O . ALA A 1 219 ? -4.347 -17.988 -4.899 1.00 90.75 219 ALA A O 1
ATOM 1737 N N . THR A 1 220 ? -2.266 -17.941 -5.777 1.00 91.56 220 THR A N 1
ATOM 1738 C CA . THR A 1 220 ? -1.524 -17.878 -4.521 1.00 91.56 220 THR A CA 1
ATOM 1739 C C . THR A 1 220 ? -0.435 -16.832 -4.681 1.00 91.56 220 THR A C 1
ATOM 1741 O O . THR A 1 220 ? 0.308 -16.834 -5.664 1.00 91.56 220 THR A O 1
ATOM 1744 N N . TYR A 1 221 ? -0.344 -15.921 -3.721 1.00 92.50 221 TYR A N 1
ATOM 1745 C CA . TYR A 1 221 ? 0.656 -14.866 -3.686 1.00 92.50 221 TYR A CA 1
ATOM 1746 C C . TYR A 1 221 ? 1.676 -15.146 -2.588 1.00 92.50 221 TYR A C 1
ATOM 1748 O O . TYR A 1 221 ? 1.323 -15.509 -1.467 1.00 92.50 221 TYR A O 1
ATOM 1756 N N . HIS A 1 222 ? 2.947 -14.910 -2.901 1.00 91.50 222 HIS A N 1
ATOM 1757 C CA . HIS A 1 222 ? 4.009 -14.747 -1.919 1.00 91.50 222 HIS A CA 1
ATOM 1758 C C . HIS A 1 222 ? 4.691 -13.409 -2.186 1.00 91.50 222 HIS A C 1
ATOM 1760 O O . HIS A 1 222 ? 5.196 -13.178 -3.286 1.00 91.50 222 HIS A O 1
ATOM 1766 N N . VAL A 1 223 ? 4.676 -12.510 -1.205 1.00 91.81 223 VAL A N 1
ATOM 1767 C CA . VAL A 1 223 ? 5.192 -11.147 -1.365 1.00 91.81 223 VAL A CA 1
ATOM 1768 C C . VAL A 1 223 ? 6.264 -10.899 -0.320 1.00 91.81 223 VAL A C 1
ATOM 1770 O O . VAL A 1 223 ? 6.003 -11.027 0.874 1.00 91.81 223 VAL A O 1
ATOM 1773 N N . GLN A 1 224 ? 7.459 -10.521 -0.774 1.00 92.44 224 GLN A N 1
ATOM 1774 C CA . GLN A 1 224 ? 8.556 -10.082 0.084 1.00 92.44 224 GLN A CA 1
ATOM 1775 C C . GLN A 1 224 ? 8.658 -8.561 0.067 1.00 92.44 224 GLN A C 1
ATOM 1777 O O . GLN A 1 224 ? 8.577 -7.927 -0.986 1.00 92.44 224 GLN A O 1
ATOM 1782 N N . MET A 1 225 ? 8.849 -7.972 1.240 1.00 92.38 225 MET A N 1
ATOM 1783 C CA . MET A 1 225 ? 8.859 -6.527 1.428 1.00 92.38 225 MET A CA 1
ATOM 1784 C C . MET A 1 225 ? 10.045 -6.129 2.283 1.00 92.38 225 MET A C 1
ATOM 1786 O O . MET A 1 225 ? 10.339 -6.781 3.281 1.00 92.38 225 MET A O 1
ATOM 1790 N N . VAL A 1 226 ? 10.691 -5.035 1.889 1.00 92.94 226 VAL A N 1
ATOM 1791 C CA . VAL A 1 226 ? 11.792 -4.425 2.630 1.00 92.94 226 VAL A CA 1
ATOM 1792 C C . VAL A 1 226 ? 11.551 -2.922 2.686 1.00 92.94 226 VAL A C 1
ATOM 1794 O O . VAL A 1 226 ? 11.238 -2.305 1.665 1.00 92.94 226 VAL A O 1
ATOM 1797 N N . TYR A 1 227 ? 11.660 -2.338 3.871 1.00 91.19 227 TYR A N 1
ATOM 1798 C CA . TYR A 1 227 ? 11.446 -0.913 4.111 1.00 91.19 227 TYR A CA 1
ATOM 1799 C C . TYR A 1 227 ? 12.380 -0.405 5.211 1.00 91.19 227 TYR A C 1
ATOM 1801 O O . TYR A 1 227 ? 12.960 -1.194 5.947 1.00 91.19 227 TYR A O 1
ATOM 1809 N N . LEU A 1 228 ? 12.542 0.916 5.296 1.00 90.25 228 LEU A N 1
ATOM 1810 C CA . LEU A 1 228 ? 13.242 1.555 6.409 1.00 90.25 228 LEU A CA 1
ATOM 1811 C C . LEU A 1 228 ? 12.224 1.919 7.487 1.00 90.25 228 LEU A C 1
ATOM 1813 O O . LEU A 1 228 ? 11.176 2.482 7.153 1.00 90.25 228 LEU A O 1
ATOM 1817 N N . ASP A 1 229 ? 12.517 1.588 8.739 1.00 88.00 229 ASP A N 1
ATOM 1818 C CA . ASP A 1 229 ? 11.734 2.048 9.887 1.00 88.00 229 ASP A CA 1
ATOM 1819 C C . ASP A 1 229 ? 12.061 3.506 10.257 1.00 88.00 229 ASP A C 1
ATOM 1821 O O . ASP A 1 229 ? 12.822 4.195 9.566 1.00 88.00 229 ASP A O 1
ATOM 1825 N N . LYS A 1 230 ? 11.446 3.998 11.337 1.00 84.94 230 LYS A N 1
ATOM 1826 C CA . LYS A 1 230 ? 11.623 5.378 11.811 1.00 84.94 230 LYS A CA 1
ATOM 1827 C C . LYS A 1 230 ? 13.052 5.666 12.286 1.00 84.94 230 LYS A C 1
ATOM 1829 O O . LYS A 1 230 ? 13.477 6.817 12.242 1.00 84.94 230 LYS A O 1
ATOM 1834 N N . GLU A 1 231 ? 13.788 4.642 12.714 1.00 87.50 231 GLU A N 1
ATOM 1835 C CA . GLU A 1 231 ? 15.204 4.716 13.077 1.00 87.50 231 GLU A CA 1
ATOM 1836 C C . GLU A 1 231 ? 16.143 4.585 11.864 1.00 87.50 231 GLU A C 1
ATOM 1838 O O . GLU A 1 231 ? 17.357 4.724 12.011 1.00 87.50 231 GLU A O 1
ATOM 1843 N N . GLY A 1 232 ? 15.605 4.338 10.666 1.00 84.19 232 GLY A N 1
ATOM 1844 C CA . GLY A 1 232 ? 16.387 4.130 9.450 1.00 84.19 232 GLY A CA 1
ATOM 1845 C C . GLY A 1 232 ? 16.988 2.727 9.335 1.00 84.19 232 GLY A C 1
ATOM 1846 O O . GLY A 1 232 ? 17.848 2.505 8.480 1.00 84.19 232 GLY A O 1
ATOM 1847 N N . ASN A 1 233 ? 16.551 1.768 10.154 1.00 88.50 233 ASN A N 1
ATOM 1848 C CA . ASN A 1 233 ? 16.973 0.379 10.027 1.00 88.50 233 ASN A CA 1
ATOM 1849 C C . ASN A 1 233 ? 16.161 -0.335 8.950 1.00 88.50 233 ASN A C 1
ATOM 1851 O O . ASN A 1 233 ? 14.974 -0.079 8.739 1.00 88.50 233 ASN A O 1
ATOM 1855 N N . VAL A 1 234 ? 16.813 -1.283 8.282 1.00 90.69 234 VAL A N 1
ATOM 1856 C CA . VAL A 1 234 ? 16.170 -2.134 7.285 1.00 90.69 234 VAL A CA 1
ATOM 1857 C C . VAL A 1 234 ? 15.300 -3.169 7.987 1.00 90.69 234 VAL A C 1
ATOM 1859 O O . VAL A 1 234 ? 15.800 -4.037 8.700 1.00 90.69 234 VAL A O 1
ATOM 1862 N N . GLN A 1 235 ? 14.006 -3.116 7.711 1.00 93.00 235 GLN A N 1
ATOM 1863 C CA . GLN A 1 235 ? 13.034 -4.128 8.092 1.00 93.00 235 GLN A CA 1
ATOM 1864 C C . GLN A 1 235 ? 12.683 -4.976 6.878 1.00 93.00 235 GLN A C 1
ATOM 1866 O O . GLN A 1 235 ? 12.513 -4.458 5.773 1.00 93.00 235 GLN A O 1
ATOM 1871 N N . SER A 1 236 ? 12.558 -6.286 7.081 1.00 92.06 236 SER A N 1
ATOM 1872 C CA . SER A 1 236 ? 12.148 -7.232 6.045 1.00 92.06 236 SER A CA 1
ATOM 1873 C C . SER A 1 236 ? 11.043 -8.131 6.564 1.00 92.06 236 SER A C 1
ATOM 1875 O O . SER A 1 236 ? 11.135 -8.680 7.659 1.00 92.06 236 SER A O 1
ATOM 1877 N N . THR A 1 237 ? 10.023 -8.339 5.745 1.00 90.69 237 THR A N 1
ATOM 1878 C CA . THR A 1 237 ? 8.904 -9.225 6.061 1.00 90.69 237 THR A CA 1
ATOM 1879 C C . THR A 1 237 ? 8.380 -9.901 4.796 1.00 90.69 237 THR A C 1
ATOM 1881 O O . THR A 1 237 ? 8.692 -9.489 3.674 1.00 90.69 237 THR A O 1
ATOM 1884 N N . SER A 1 238 ? 7.592 -10.957 4.964 1.00 91.06 238 SER A N 1
ATOM 1885 C CA . SER A 1 238 ? 6.900 -11.619 3.865 1.00 91.06 238 SER A CA 1
ATOM 1886 C C . SER A 1 238 ? 5.475 -11.988 4.250 1.00 91.06 238 SER A C 1
ATOM 1888 O O . SER A 1 238 ? 5.179 -12.282 5.408 1.00 91.06 238 SER A O 1
ATOM 1890 N N . ILE A 1 239 ? 4.591 -11.967 3.258 1.00 91.12 239 ILE A N 1
ATOM 1891 C CA . ILE A 1 239 ? 3.203 -12.413 3.382 1.00 91.12 239 ILE A CA 1
ATOM 1892 C C . ILE A 1 239 ? 2.925 -13.509 2.357 1.00 91.12 239 ILE A C 1
ATOM 1894 O O . ILE A 1 239 ? 3.530 -13.545 1.281 1.00 91.12 239 ILE A O 1
ATOM 1898 N N . CYS A 1 240 ? 2.010 -14.410 2.698 1.00 90.69 240 CYS A N 1
ATOM 1899 C CA . CYS A 1 240 ? 1.504 -15.434 1.797 1.00 90.69 240 CYS A CA 1
ATOM 1900 C C . CYS A 1 240 ? -0.024 -15.429 1.859 1.00 90.69 240 CYS A C 1
ATOM 1902 O O . CYS A 1 240 ? -0.580 -15.395 2.954 1.00 90.69 240 CYS A O 1
ATOM 1904 N N . CYS A 1 241 ? -0.683 -15.429 0.702 1.00 88.94 241 CYS A N 1
ATOM 1905 C CA . CYS A 1 241 ? -2.140 -15.340 0.585 1.00 88.94 241 CYS A CA 1
ATOM 1906 C C . CYS A 1 241 ? -2.639 -16.306 -0.493 1.00 88.94 241 CYS A C 1
ATOM 1908 O O . CYS A 1 241 ? -1.952 -16.491 -1.499 1.00 88.94 241 CYS A O 1
ATOM 1910 N N . GLY A 1 242 ? -3.848 -16.846 -0.337 1.00 83.94 242 GLY A N 1
ATOM 1911 C CA . GLY A 1 242 ? -4.486 -17.720 -1.327 1.00 83.94 242 GLY A CA 1
ATOM 1912 C C . GLY A 1 242 ? -4.421 -19.203 -0.978 1.00 83.94 242 GLY A C 1
ATOM 1913 O O . GLY A 1 242 ? -4.348 -19.567 0.193 1.00 83.94 242 GLY A O 1
ATOM 1914 N N . ILE A 1 243 ? -4.4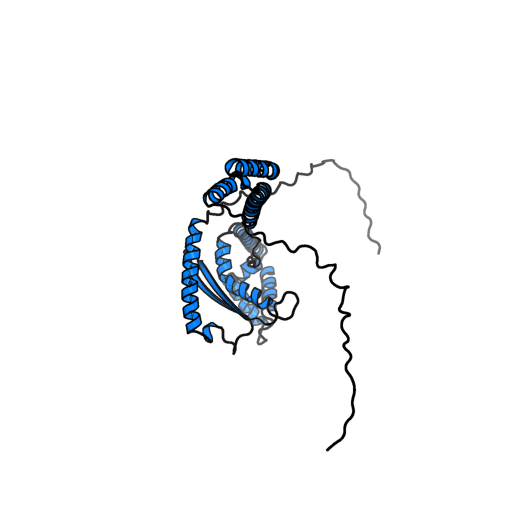83 -20.059 -2.001 1.00 77.81 243 ILE A N 1
ATOM 1915 C CA . ILE A 1 243 ? -4.504 -21.517 -1.823 1.00 77.81 243 ILE A CA 1
ATOM 1916 C C . ILE A 1 243 ? -3.127 -21.972 -1.324 1.00 77.81 243 ILE A C 1
ATOM 1918 O O . ILE A 1 243 ? -2.132 -21.886 -2.048 1.00 77.81 243 ILE A O 1
ATOM 1922 N N . MET A 1 244 ? -3.063 -22.436 -0.079 1.00 78.75 244 MET A N 1
ATOM 1923 C CA . MET A 1 244 ? -1.839 -22.958 0.527 1.00 78.75 244 MET A CA 1
ATOM 1924 C C . MET A 1 244 ? -1.775 -24.478 0.386 1.00 78.75 244 MET A C 1
ATOM 1926 O O . MET A 1 244 ? -2.797 -25.162 0.425 1.00 78.75 244 MET A O 1
ATOM 1930 N N . LEU A 1 245 ? -0.564 -25.009 0.218 1.00 77.12 245 LEU A N 1
ATOM 1931 C CA . LEU A 1 245 ? -0.335 -26.450 0.181 1.00 77.12 245 LEU A CA 1
ATOM 1932 C C . LEU A 1 245 ? -0.351 -26.976 1.619 1.00 77.12 245 LEU A C 1
ATOM 1934 O O . LEU A 1 245 ? 0.512 -26.596 2.403 1.00 77.12 245 LEU A O 1
ATOM 1938 N N . ASP A 1 246 ? -1.319 -27.822 1.966 1.00 81.38 246 ASP A N 1
ATOM 1939 C CA . ASP A 1 246 ? -1.493 -28.368 3.322 1.00 81.38 246 ASP A CA 1
ATOM 1940 C C . ASP A 1 246 ? -1.524 -27.290 4.426 1.00 81.38 246 ASP A C 1
ATOM 1942 O O . ASP A 1 246 ? -0.934 -27.471 5.492 1.00 81.38 246 ASP A O 1
ATOM 1946 N N . ASP A 1 247 ? -2.152 -26.140 4.148 1.00 79.81 247 ASP A N 1
ATOM 1947 C CA . ASP A 1 247 ? -2.184 -24.961 5.032 1.00 79.81 247 ASP A CA 1
ATOM 1948 C C . ASP A 1 247 ? -0.792 -24.414 5.420 1.00 79.81 247 ASP A C 1
ATOM 1950 O O . ASP A 1 247 ? -0.639 -23.690 6.407 1.00 79.81 247 ASP A O 1
ATOM 1954 N N . LYS A 1 248 ? 0.246 -24.734 4.636 1.00 85.12 248 LYS A N 1
ATOM 1955 C CA . LYS A 1 248 ? 1.622 -24.262 4.836 1.00 85.12 248 LYS A CA 1
ATOM 1956 C C . LYS A 1 248 ? 1.960 -23.122 3.887 1.00 85.12 248 LYS A C 1
ATOM 1958 O O . LYS A 1 248 ? 1.680 -23.176 2.687 1.00 85.12 248 LYS A O 1
ATOM 1963 N N . ALA A 1 249 ? 2.647 -22.105 4.405 1.00 84.69 249 ALA A N 1
ATOM 1964 C CA . ALA A 1 249 ? 3.174 -21.038 3.569 1.00 84.69 249 ALA A CA 1
ATOM 1965 C C . ALA A 1 249 ? 4.415 -21.517 2.798 1.00 84.69 249 ALA A C 1
ATOM 1967 O O . ALA A 1 249 ? 5.089 -22.469 3.187 1.00 84.69 249 ALA A O 1
ATOM 1968 N N . PHE A 1 250 ? 4.783 -20.799 1.732 1.00 86.62 250 PHE A N 1
ATOM 1969 C CA . PHE A 1 250 ? 5.963 -21.122 0.914 1.00 86.62 250 PHE A CA 1
ATOM 1970 C C . PHE A 1 250 ? 7.246 -21.329 1.742 1.00 86.62 250 PHE A C 1
ATOM 1972 O O . PHE A 1 250 ? 8.004 -22.260 1.491 1.00 86.62 250 PHE A O 1
ATOM 1979 N N . LYS A 1 251 ? 7.455 -20.502 2.774 1.00 88.00 251 LYS A N 1
ATOM 1980 C CA . LYS A 1 251 ? 8.610 -20.599 3.683 1.00 88.00 251 LYS A CA 1
ATOM 1981 C C . LYS A 1 251 ? 8.657 -21.904 4.492 1.00 88.00 251 LYS A C 1
ATOM 1983 O O . LYS A 1 251 ? 9.733 -22.292 4.930 1.00 88.00 251 LYS A O 1
ATOM 1988 N N . ASP A 1 252 ? 7.506 -22.536 4.714 1.00 89.56 252 ASP A N 1
ATOM 1989 C CA . ASP A 1 252 ? 7.374 -23.754 5.517 1.00 89.56 252 ASP A CA 1
ATOM 1990 C C . ASP A 1 252 ? 7.511 -25.007 4.639 1.00 89.56 252 ASP A C 1
ATOM 1992 O O . ASP A 1 252 ? 7.965 -26.047 5.110 1.00 89.56 252 ASP A O 1
ATOM 1996 N N . VAL A 1 253 ? 7.134 -24.904 3.358 1.00 89.81 253 VAL A N 1
ATOM 1997 C CA . VAL A 1 253 ? 7.287 -25.977 2.363 1.00 89.81 253 VAL A CA 1
ATOM 1998 C C . VAL A 1 253 ? 8.719 -26.025 1.818 1.00 89.81 253 VAL A C 1
ATOM 2000 O O . VAL A 1 253 ? 9.289 -27.103 1.697 1.00 89.81 253 VAL A O 1
ATOM 2003 N N . GLU A 1 254 ? 9.319 -24.865 1.538 1.00 90.62 254 GLU A N 1
ATOM 2004 C CA . GLU A 1 254 ? 10.633 -24.724 0.892 1.00 90.62 254 GLU A CA 1
ATOM 2005 C C . GLU A 1 254 ? 11.577 -23.806 1.707 1.00 90.62 254 GLU A C 1
ATOM 2007 O O . GLU A 1 254 ? 11.959 -22.719 1.250 1.00 90.62 254 GLU A O 1
ATOM 2012 N N . PRO A 1 255 ? 11.971 -24.194 2.937 1.00 91.88 255 PRO A N 1
ATOM 2013 C CA . PRO A 1 255 ? 12.675 -23.307 3.872 1.00 91.88 255 PRO A CA 1
ATOM 2014 C C . PRO A 1 255 ? 14.069 -22.876 3.394 1.00 91.88 255 PRO A C 1
ATOM 2016 O O . PRO A 1 255 ? 14.473 -21.723 3.593 1.00 91.88 255 PRO A O 1
ATOM 2019 N N . GLU A 1 256 ? 14.813 -23.766 2.735 1.00 93.44 256 GLU A N 1
ATOM 2020 C CA . GLU A 1 256 ? 16.151 -23.462 2.211 1.00 93.44 256 GLU A CA 1
ATOM 2021 C C . GLU A 1 256 ? 16.081 -22.479 1.037 1.00 93.44 256 GLU A C 1
ATOM 2023 O O . GLU A 1 256 ? 16.764 -21.446 1.037 1.00 93.44 256 GLU A O 1
ATOM 2028 N N . THR A 1 257 ? 15.187 -22.751 0.081 1.00 90.94 257 THR A N 1
ATOM 2029 C CA . THR A 1 257 ? 14.908 -21.872 -1.060 1.00 90.94 257 THR A CA 1
ATOM 2030 C C . THR A 1 257 ? 14.456 -20.494 -0.588 1.00 90.94 257 THR A C 1
ATOM 2032 O O . THR A 1 257 ? 15.002 -19.479 -1.028 1.00 90.94 257 THR A O 1
ATOM 2035 N N . TYR A 1 258 ? 13.517 -20.441 0.361 1.00 91.38 258 TYR A N 1
ATOM 2036 C CA . TYR A 1 258 ? 13.051 -19.188 0.949 1.00 91.38 258 TYR A CA 1
ATOM 2037 C C . TYR A 1 258 ? 14.194 -18.412 1.606 1.00 91.38 258 TYR A C 1
ATOM 2039 O O . TYR A 1 258 ? 14.316 -17.204 1.398 1.00 91.38 258 TYR A O 1
ATOM 2047 N N . THR A 1 259 ? 15.063 -19.084 2.362 1.00 92.75 259 THR A N 1
ATOM 2048 C CA . THR A 1 259 ? 16.198 -18.440 3.038 1.00 92.75 259 THR A CA 1
ATOM 2049 C C . THR A 1 259 ? 17.180 -17.841 2.033 1.00 92.75 259 THR A C 1
ATOM 2051 O O . THR A 1 259 ? 17.619 -16.702 2.205 1.00 92.75 259 THR A O 1
ATOM 2054 N N . SER A 1 260 ? 17.516 -18.578 0.972 1.00 92.88 260 SER A N 1
ATOM 2055 C CA . SER A 1 260 ? 18.417 -18.106 -0.086 1.00 92.88 260 SER A CA 1
ATOM 2056 C C . SER A 1 260 ? 17.825 -16.915 -0.849 1.00 92.88 260 SER A C 1
ATOM 2058 O O . SER A 1 260 ? 18.469 -15.867 -0.966 1.00 92.88 260 SER A O 1
ATOM 2060 N N . LEU A 1 261 ? 16.564 -17.035 -1.283 1.00 91.69 261 LEU A N 1
ATOM 2061 C CA . LEU A 1 261 ? 15.842 -15.978 -1.993 1.00 91.69 261 LEU A CA 1
ATOM 2062 C C . LEU A 1 261 ? 15.737 -14.712 -1.139 1.00 91.69 261 LEU A C 1
ATOM 2064 O O . LEU A 1 261 ? 16.069 -13.626 -1.607 1.00 91.69 261 LEU A O 1
ATOM 2068 N N . SER A 1 262 ? 15.342 -14.858 0.128 1.00 92.69 262 SER A N 1
ATOM 2069 C CA . SER A 1 262 ? 15.173 -13.729 1.046 1.00 92.69 262 SER A CA 1
ATOM 2070 C C . SER A 1 262 ? 16.491 -13.003 1.288 1.00 92.69 262 SER A C 1
ATOM 2072 O O . SER A 1 262 ? 16.522 -11.778 1.268 1.00 92.69 262 SER A O 1
ATOM 2074 N N . LYS A 1 263 ? 17.609 -13.724 1.449 1.00 93.94 263 LYS A N 1
ATOM 2075 C CA . LYS A 1 263 ? 18.936 -13.098 1.584 1.00 93.94 263 LYS A CA 1
ATOM 2076 C C . LYS A 1 263 ? 19.303 -12.274 0.350 1.00 93.94 263 LYS A C 1
ATOM 2078 O O . LYS A 1 263 ? 19.755 -11.137 0.490 1.00 93.94 263 LYS A O 1
ATOM 2083 N N . ALA A 1 264 ? 19.102 -12.827 -0.847 1.00 93.50 264 ALA A N 1
ATOM 2084 C CA . ALA A 1 264 ? 19.381 -12.124 -2.096 1.00 93.50 264 ALA A CA 1
ATOM 2085 C C . ALA A 1 264 ? 18.476 -10.894 -2.273 1.00 93.50 264 ALA A C 1
ATOM 2087 O O . ALA A 1 264 ? 18.960 -9.814 -2.617 1.00 93.50 264 ALA A O 1
ATOM 2088 N N . TRP A 1 265 ? 17.183 -11.044 -1.979 1.00 93.62 265 TRP A N 1
ATOM 2089 C CA . TRP A 1 265 ? 16.200 -9.970 -2.048 1.00 93.62 265 TRP A CA 1
ATOM 2090 C C . TRP A 1 265 ? 16.508 -8.838 -1.069 1.00 93.62 265 TRP A C 1
ATOM 2092 O O . TRP A 1 265 ? 16.576 -7.684 -1.484 1.00 93.62 265 TRP A O 1
ATOM 2102 N N . ILE A 1 266 ? 16.759 -9.155 0.206 1.00 94.50 266 ILE A N 1
ATOM 2103 C CA . ILE A 1 266 ? 17.090 -8.167 1.240 1.00 94.50 266 ILE A CA 1
ATOM 2104 C C . ILE A 1 266 ? 18.341 -7.392 0.849 1.00 94.50 266 ILE A C 1
ATOM 2106 O O . ILE A 1 266 ? 18.341 -6.167 0.946 1.00 94.50 266 ILE A O 1
ATOM 2110 N N . LYS A 1 267 ? 19.383 -8.076 0.361 1.00 93.12 267 LYS A N 1
ATOM 2111 C CA . LYS A 1 267 ? 20.606 -7.413 -0.101 1.00 93.12 267 LYS A CA 1
ATOM 2112 C C . LYS A 1 267 ? 20.304 -6.401 -1.211 1.00 93.12 267 LYS A C 1
ATOM 2114 O O . LYS A 1 267 ? 20.635 -5.228 -1.066 1.00 93.12 267 LYS A O 1
ATOM 2119 N N . TYR A 1 268 ? 19.632 -6.840 -2.276 1.00 93.19 268 TYR A N 1
ATOM 2120 C CA . TYR A 1 268 ? 19.254 -5.969 -3.391 1.00 93.19 268 TYR A CA 1
ATOM 2121 C C . TYR A 1 268 ? 18.391 -4.783 -2.934 1.00 93.19 268 TYR A C 1
ATOM 2123 O O . TYR A 1 268 ? 18.670 -3.633 -3.272 1.00 93.19 268 TYR A O 1
ATOM 2131 N N . ALA A 1 269 ? 17.349 -5.050 -2.146 1.00 91.19 269 ALA A N 1
ATOM 2132 C CA . ALA A 1 269 ? 16.412 -4.029 -1.703 1.00 91.19 269 ALA A CA 1
ATOM 2133 C C . ALA A 1 269 ? 17.075 -3.010 -0.769 1.00 91.19 269 ALA A C 1
ATOM 2135 O O . ALA A 1 269 ? 16.792 -1.820 -0.870 1.00 91.19 269 ALA A O 1
ATOM 2136 N N . THR A 1 270 ? 17.997 -3.455 0.087 1.00 89.56 270 THR A N 1
ATOM 2137 C CA . THR A 1 270 ? 18.796 -2.581 0.955 1.00 89.56 270 THR A CA 1
ATOM 2138 C C . THR A 1 270 ? 19.625 -1.602 0.129 1.00 89.56 270 THR A C 1
ATOM 2140 O O . THR A 1 270 ? 19.540 -0.392 0.335 1.00 89.56 270 THR A O 1
ATOM 2143 N N . GLU A 1 271 ? 20.378 -2.104 -0.854 1.00 88.44 271 GLU A N 1
ATOM 2144 C CA . GLU A 1 271 ? 21.169 -1.261 -1.759 1.00 88.44 271 GLU A CA 1
ATOM 2145 C C . GLU A 1 271 ? 20.272 -0.260 -2.509 1.00 88.44 271 GLU A C 1
ATOM 2147 O O . GLU A 1 271 ? 20.587 0.929 -2.586 1.00 88.44 271 GLU A O 1
ATOM 2152 N N . ALA A 1 272 ? 19.109 -0.706 -2.992 1.00 84.25 272 ALA A N 1
ATOM 2153 C CA . ALA A 1 272 ? 18.152 0.145 -3.696 1.00 84.25 272 ALA A CA 1
ATOM 2154 C C . ALA A 1 272 ? 17.512 1.226 -2.801 1.00 84.25 272 ALA A C 1
ATOM 2156 O O . ALA A 1 272 ? 17.246 2.338 -3.274 1.00 84.25 272 ALA A O 1
ATOM 2157 N N . LEU A 1 273 ? 17.244 0.928 -1.525 1.00 83.62 273 LEU A N 1
ATOM 2158 C CA . LEU A 1 273 ? 16.687 1.889 -0.568 1.00 83.62 273 LEU A CA 1
ATOM 2159 C C . LEU A 1 273 ? 17.686 3.013 -0.278 1.00 83.62 273 LEU A C 1
ATOM 2161 O O . LEU A 1 273 ? 17.313 4.183 -0.371 1.00 83.62 273 LEU A O 1
ATOM 2165 N N . PHE A 1 274 ? 18.953 2.674 -0.030 1.00 81.38 274 PHE A N 1
ATOM 2166 C CA . PHE A 1 274 ? 19.992 3.660 0.281 1.00 81.38 274 PHE A CA 1
ATOM 2167 C C . PHE A 1 274 ? 20.489 4.441 -0.946 1.00 81.38 274 PHE A C 1
ATOM 2169 O O . PHE A 1 274 ? 20.817 5.618 -0.823 1.00 81.38 274 PHE A O 1
ATOM 2176 N N . GLN A 1 275 ? 20.453 3.868 -2.156 1.00 73.31 275 GLN A N 1
ATOM 2177 C CA . GLN A 1 275 ? 20.721 4.629 -3.389 1.00 73.31 275 GLN A CA 1
ATOM 2178 C C . GLN A 1 275 ? 19.707 5.760 -3.622 1.00 73.31 275 GLN A C 1
ATOM 2180 O O . GLN A 1 275 ? 20.054 6.810 -4.163 1.00 73.31 275 GLN A O 1
ATOM 2185 N N . ASN A 1 276 ? 18.450 5.557 -3.219 1.00 55.69 276 ASN A N 1
ATOM 2186 C CA . ASN A 1 276 ? 17.381 6.539 -3.397 1.00 55.69 276 ASN A CA 1
ATOM 2187 C C . ASN A 1 276 ? 17.312 7.590 -2.283 1.00 55.69 276 ASN A C 1
ATOM 2189 O O . ASN A 1 276 ? 16.614 8.591 -2.457 1.00 55.69 276 ASN A O 1
ATOM 2193 N N . ASP A 1 277 ? 18.010 7.396 -1.165 1.00 52.66 277 ASP A N 1
ATOM 2194 C CA . ASP A 1 277 ? 17.990 8.343 -0.047 1.00 52.66 277 ASP A CA 1
ATOM 2195 C C . ASP A 1 277 ? 18.644 9.680 -0.440 1.00 52.66 277 ASP A C 1
ATOM 2197 O O . ASP A 1 277 ? 18.134 10.756 -0.140 1.00 52.66 277 ASP A O 1
ATOM 2201 N N . HIS A 1 278 ? 19.665 9.631 -1.302 1.00 43.03 278 HIS A N 1
ATOM 2202 C CA . HIS A 1 278 ? 20.292 10.813 -1.906 1.00 43.03 278 HIS A CA 1
ATOM 2203 C C . HIS A 1 278 ? 19.397 11.580 -2.904 1.00 43.03 278 HIS A C 1
ATOM 2205 O O . HIS A 1 278 ? 19.746 12.685 -3.315 1.00 43.03 278 HIS A O 1
ATOM 2211 N N . MET A 1 279 ? 18.250 11.019 -3.308 1.00 39.44 279 MET A N 1
ATOM 2212 C CA . MET A 1 279 ? 17.302 11.621 -4.263 1.00 39.44 279 MET A CA 1
ATOM 2213 C C . MET A 1 279 ? 16.004 12.107 -3.601 1.00 39.44 279 MET A C 1
ATOM 2215 O O . MET A 1 279 ? 15.192 12.780 -4.244 1.00 39.44 279 MET A O 1
ATOM 2219 N N . ARG A 1 280 ? 15.779 11.790 -2.320 1.00 46.75 280 ARG A N 1
ATOM 2220 C CA . ARG A 1 280 ? 14.630 12.286 -1.558 1.00 46.75 280 ARG A CA 1
ATOM 2221 C C . ARG A 1 280 ? 14.970 13.647 -0.963 1.00 46.75 280 ARG A C 1
ATOM 2223 O O . ARG A 1 280 ? 15.285 13.765 0.215 1.00 46.75 280 ARG A O 1
ATOM 2230 N N . ALA A 1 281 ? 14.851 14.703 -1.767 1.00 37.03 281 ALA A N 1
ATOM 2231 C CA . ALA A 1 281 ? 14.646 16.022 -1.178 1.00 37.03 281 ALA A CA 1
ATOM 2232 C C . ALA A 1 281 ? 13.412 15.937 -0.257 1.00 37.03 281 ALA A C 1
ATOM 2234 O O . ALA A 1 281 ? 12.416 15.312 -0.654 1.00 37.03 281 ALA A O 1
ATOM 2235 N N . PRO A 1 282 ? 13.445 16.530 0.952 1.00 40.34 282 PRO A N 1
ATOM 2236 C CA . PRO A 1 282 ? 12.252 16.614 1.772 1.00 40.34 282 PRO A CA 1
ATOM 2237 C C . PRO A 1 282 ? 11.169 17.241 0.905 1.00 40.34 282 PRO A C 1
ATOM 2239 O O . PRO A 1 282 ? 11.423 18.224 0.203 1.00 40.34 282 PRO A O 1
ATOM 2242 N N . ILE A 1 283 ? 9.978 16.640 0.901 1.00 42.75 283 ILE A N 1
ATOM 2243 C CA . ILE A 1 283 ? 8.797 17.257 0.306 1.00 42.75 283 ILE A CA 1
ATOM 2244 C C . ILE A 1 283 ? 8.568 18.520 1.132 1.00 42.75 283 ILE A C 1
ATOM 2246 O O . ILE A 1 283 ? 7.853 18.494 2.130 1.00 42.75 283 ILE A O 1
ATOM 2250 N N . MET A 1 284 ? 9.239 19.612 0.758 1.00 31.77 284 MET A N 1
ATOM 2251 C CA . MET A 1 284 ? 8.958 20.928 1.284 1.00 31.77 284 MET A CA 1
ATOM 2252 C C . MET A 1 284 ? 7.486 21.138 0.995 1.00 31.77 284 MET A C 1
ATOM 2254 O O . MET A 1 284 ? 7.051 21.135 -0.161 1.00 31.77 284 MET A O 1
ATOM 2258 N N . SER A 1 285 ? 6.726 21.203 2.082 1.00 34.25 285 SER A N 1
ATOM 2259 C CA . SER A 1 285 ? 5.327 21.571 2.117 1.00 34.25 285 SER A CA 1
ATOM 2260 C C . SER A 1 285 ? 5.075 22.628 1.053 1.00 34.25 285 SER A C 1
ATOM 2262 O O . SER A 1 285 ? 5.546 23.760 1.167 1.00 34.25 285 SER A O 1
ATOM 2264 N N . SER A 1 286 ? 4.355 22.257 -0.007 1.00 33.00 286 SER A N 1
ATOM 2265 C CA . SER A 1 286 ? 3.760 23.265 -0.873 1.00 33.00 286 SER A CA 1
ATOM 2266 C C . SER A 1 286 ? 2.979 24.204 0.047 1.00 33.00 286 SER A C 1
ATOM 2268 O O . SER A 1 286 ? 2.208 23.689 0.865 1.00 33.00 286 SER A O 1
ATOM 2270 N N . PRO A 1 287 ? 3.191 25.531 -0.014 1.00 33.97 287 PRO A N 1
ATOM 2271 C CA . PRO A 1 287 ? 2.502 26.446 0.877 1.00 33.97 287 PRO A CA 1
ATOM 2272 C C . PRO A 1 287 ? 1.008 26.202 0.719 1.00 33.97 287 PRO A C 1
ATOM 2274 O O . PRO A 1 287 ? 0.488 26.179 -0.404 1.00 33.97 287 PRO A O 1
ATOM 2277 N N . SER A 1 288 ? 0.355 25.927 1.849 1.00 35.81 288 SER A N 1
ATOM 2278 C CA . SER A 1 288 ? -1.084 25.749 1.953 1.00 35.81 288 SER A CA 1
ATOM 2279 C C . SER A 1 288 ? -1.763 26.808 1.097 1.00 35.81 288 SER A C 1
ATOM 2281 O O . SER A 1 288 ? -1.655 28.003 1.370 1.00 35.81 288 SER A O 1
ATOM 2283 N N . ARG A 1 289 ? -2.446 26.385 0.026 1.00 33.62 289 ARG A N 1
ATOM 2284 C CA . ARG A 1 289 ? -3.414 27.267 -0.622 1.00 33.62 289 ARG A CA 1
ATOM 2285 C C . ARG A 1 289 ? -4.468 27.528 0.437 1.00 33.62 289 ARG A C 1
ATOM 2287 O O . ARG A 1 289 ? -5.268 26.639 0.723 1.00 33.62 289 ARG A O 1
ATOM 2294 N N . LEU A 1 290 ? -4.405 28.715 1.036 1.00 34.84 290 LEU A N 1
ATOM 2295 C CA . LEU A 1 290 ? -5.442 29.235 1.911 1.00 34.84 290 LEU A CA 1
ATOM 2296 C C . LEU A 1 290 ? -6.804 28.940 1.265 1.00 34.84 290 LEU A C 1
ATOM 2298 O O . LEU A 1 290 ? -6.942 29.114 0.043 1.00 34.84 290 LEU A O 1
ATOM 2302 N N . PRO A 1 291 ? -7.798 28.465 2.032 1.00 33.69 291 PRO A N 1
ATOM 2303 C CA . PRO A 1 291 ? -9.145 28.340 1.510 1.00 33.69 291 PRO A CA 1
ATOM 2304 C C . PRO A 1 291 ? -9.548 29.710 0.969 1.00 33.69 291 PRO A C 1
ATOM 2306 O O . PRO A 1 291 ? -9.434 30.717 1.666 1.00 33.69 291 PRO A O 1
ATOM 2309 N N . LYS A 1 292 ? -9.960 29.754 -0.305 1.00 36.19 292 LYS A N 1
ATOM 2310 C CA . LYS A 1 292 ? -10.550 30.955 -0.896 1.00 36.19 292 LYS A CA 1
ATOM 2311 C C . LYS A 1 292 ? -11.669 31.394 0.038 1.00 36.19 292 LYS A C 1
ATOM 2313 O O . LYS A 1 292 ? -12.657 30.673 0.185 1.00 36.19 292 LYS A O 1
ATOM 2318 N N . THR A 1 293 ? -11.483 32.541 0.679 1.00 34.66 293 THR A N 1
ATOM 2319 C CA . THR A 1 293 ? -12.531 33.219 1.424 1.00 34.66 293 THR A CA 1
ATOM 2320 C C . THR A 1 293 ? -13.736 33.337 0.502 1.00 34.66 293 THR A C 1
ATOM 2322 O O . THR A 1 293 ? -13.654 33.819 -0.631 1.00 34.66 293 THR A O 1
ATOM 2325 N N . ARG A 1 294 ? -14.850 32.769 0.959 1.00 32.41 294 ARG A N 1
ATOM 2326 C CA . ARG A 1 294 ? -16.154 32.929 0.328 1.00 32.41 294 ARG A CA 1
ATOM 2327 C C . ARG A 1 294 ? -16.436 34.437 0.307 1.00 32.41 294 ARG A C 1
ATOM 2329 O O . ARG A 1 294 ? -16.296 35.046 1.365 1.00 32.41 294 ARG A O 1
ATOM 2336 N N . PRO A 1 295 ? -16.776 35.055 -0.836 1.00 36.50 295 PRO A N 1
ATOM 2337 C CA . PRO A 1 295 ? -17.135 36.463 -0.832 1.00 36.50 295 PRO A CA 1
ATOM 2338 C C . PRO A 1 295 ? -18.339 36.659 0.090 1.00 36.50 295 PRO A C 1
ATOM 2340 O O . PRO A 1 295 ? -19.348 35.956 -0.027 1.00 36.50 295 PRO A O 1
ATOM 2343 N N . GLU A 1 296 ? -18.171 37.573 1.041 1.00 31.72 296 GLU A N 1
ATOM 2344 C CA . GLU A 1 296 ? -19.215 38.055 1.931 1.00 31.72 296 GLU A CA 1
ATOM 2345 C C . GLU A 1 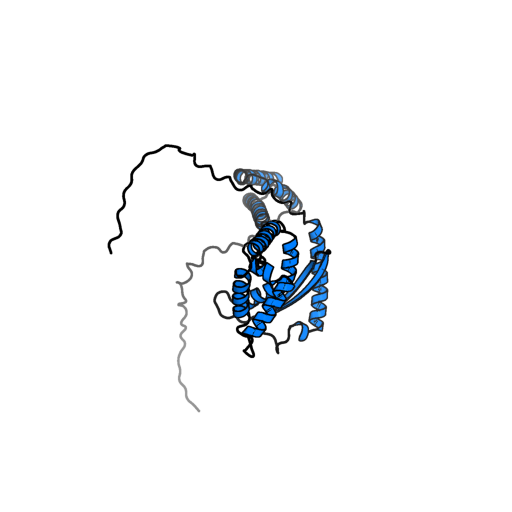296 ? -20.366 38.597 1.083 1.00 31.72 296 GLU A C 1
ATOM 2347 O O . GLU A 1 296 ? -20.183 39.447 0.210 1.00 31.72 296 GLU A O 1
ATOM 2352 N N . ILE A 1 297 ? -21.562 38.061 1.314 1.00 40.09 297 ILE A N 1
ATOM 2353 C CA . ILE A 1 297 ? -22.793 38.632 0.779 1.00 40.09 297 ILE A CA 1
ATOM 2354 C C . ILE A 1 297 ? -23.055 39.897 1.605 1.00 40.09 297 ILE A C 1
ATOM 2356 O O . ILE A 1 297 ? -23.139 39.788 2.832 1.00 40.09 297 ILE A O 1
ATOM 2360 N N . PRO A 1 298 ? -23.161 41.087 0.991 1.00 33.81 298 PRO A N 1
ATOM 2361 C CA . PRO A 1 298 ? -23.355 42.312 1.742 1.00 33.81 298 PRO A CA 1
ATOM 2362 C C . PRO A 1 298 ? -24.712 42.314 2.450 1.00 33.81 298 PRO A C 1
ATOM 2364 O O . PRO A 1 298 ? -25.759 42.034 1.868 1.00 33.81 298 PRO A O 1
ATOM 2367 N N . SER A 1 299 ? -24.631 42.659 3.732 1.00 32.50 299 SER A N 1
ATOM 2368 C CA . SER A 1 299 ? -25.722 43.029 4.622 1.00 32.50 299 SER A CA 1
ATOM 2369 C C . SER A 1 299 ? -26.636 44.072 3.974 1.00 32.50 299 SER A C 1
ATOM 2371 O O . SER A 1 299 ? -26.206 45.182 3.659 1.00 32.50 299 SER A O 1
ATOM 2373 N N . CYS A 1 300 ? -27.915 43.731 3.817 1.00 30.62 300 CYS A N 1
ATOM 2374 C CA . CYS A 1 300 ? -28.972 44.711 3.622 1.00 30.62 300 CYS A CA 1
ATOM 2375 C C . CYS A 1 300 ? -29.747 44.836 4.933 1.00 30.62 300 CYS A C 1
ATOM 2377 O O . CYS A 1 300 ? -30.643 44.048 5.228 1.00 30.62 300 CYS A O 1
ATOM 2379 N N . HIS A 1 301 ? -29.400 45.855 5.716 1.00 31.06 301 HIS A N 1
ATOM 2380 C CA . HIS A 1 301 ? -30.329 46.431 6.674 1.00 31.06 301 HIS A CA 1
ATOM 2381 C C . HIS A 1 301 ? -31.494 47.077 5.914 1.00 31.06 301 HIS A C 1
ATOM 2383 O O . HIS A 1 301 ? -31.294 48.013 5.142 1.00 31.06 301 HIS A O 1
ATOM 2389 N N . SER A 1 302 ? -32.722 46.651 6.204 1.00 31.80 302 SER A N 1
ATOM 2390 C CA . SER A 1 302 ? -33.809 47.613 6.347 1.00 31.80 302 SER A CA 1
ATOM 2391 C C . SER A 1 302 ? -34.885 47.128 7.312 1.00 31.80 302 SER A C 1
ATOM 2393 O O . SER A 1 302 ? -35.323 45.983 7.311 1.00 31.80 302 SER A O 1
ATOM 2395 N N . THR A 1 303 ? -35.210 48.075 8.172 1.00 31.58 303 THR A N 1
ATOM 2396 C CA . THR A 1 303 ? -36.116 48.168 9.310 1.00 31.58 303 THR A CA 1
ATOM 2397 C C . THR A 1 303 ? -37.581 47.774 9.084 1.00 31.58 303 THR A C 1
ATOM 2399 O O . THR A 1 303 ? -38.173 48.127 8.074 1.00 31.58 303 THR A O 1
ATOM 2402 N N . MET A 1 304 ? -38.143 47.177 10.147 1.00 28.92 304 MET A N 1
ATOM 2403 C CA . MET A 1 304 ? -39.480 47.364 10.748 1.00 28.92 304 MET A CA 1
ATOM 2404 C C . MET A 1 304 ? -40.737 47.398 9.863 1.00 28.92 304 MET A C 1
ATOM 2406 O O . MET A 1 304 ? -40.938 48.331 9.099 1.00 28.92 304 MET A O 1
ATOM 2410 N N . THR A 1 305 ? -41.727 46.554 10.192 1.00 30.69 305 THR A N 1
ATOM 2411 C CA . THR A 1 305 ? -42.956 46.978 10.913 1.00 30.69 305 THR A CA 1
ATOM 2412 C C . THR A 1 305 ? -43.854 45.788 11.295 1.00 30.69 305 THR A C 1
ATOM 2414 O O . THR A 1 305 ? -43.711 44.682 10.788 1.00 30.69 305 THR A O 1
ATOM 2417 N N . HIS A 1 306 ? -44.707 46.037 12.291 1.00 32.34 306 HIS A N 1
ATOM 2418 C CA . HIS A 1 306 ? -45.609 45.141 13.020 1.00 32.34 306 HIS A CA 1
ATOM 2419 C C . HIS A 1 306 ? -46.623 44.343 12.182 1.00 32.34 306 HIS A C 1
ATOM 2421 O O . HIS A 1 306 ? -47.065 44.794 11.132 1.00 32.34 306 HIS A O 1
ATOM 2427 N N . GLY A 1 307 ? -47.135 43.253 12.770 1.00 29.14 307 GLY A N 1
ATOM 2428 C CA . GLY A 1 307 ? -48.438 42.694 12.401 1.00 29.14 307 GLY A CA 1
ATOM 2429 C C . GLY A 1 307 ? -48.708 41.317 13.001 1.00 29.14 307 GLY A C 1
ATOM 2430 O O . GLY A 1 307 ? -48.302 40.308 12.440 1.00 29.14 307 GLY A O 1
ATOM 2431 N N . TYR A 1 308 ? -49.406 41.280 14.136 1.00 32.19 308 TYR A N 1
ATOM 2432 C CA . TYR A 1 308 ? -50.053 40.083 14.677 1.00 32.19 308 TYR A CA 1
ATOM 2433 C C . TYR A 1 308 ? -50.986 39.438 13.637 1.00 32.19 308 TYR A C 1
ATOM 2435 O O . TYR A 1 308 ? -51.706 40.161 12.954 1.00 32.19 308 TYR A O 1
ATOM 2443 N N . ASN A 1 309 ? -51.064 38.101 13.594 1.00 34.78 309 ASN A N 1
ATOM 2444 C CA . ASN A 1 309 ? -52.344 37.402 13.762 1.00 34.78 309 ASN A CA 1
ATOM 2445 C C . ASN A 1 309 ? -52.193 35.883 13.928 1.00 34.78 309 ASN A C 1
ATOM 2447 O O . ASN A 1 309 ? -51.544 35.191 13.148 1.00 34.78 309 ASN A O 1
ATOM 2451 N N . LEU A 1 310 ? -52.866 35.407 14.974 1.00 39.09 310 LEU A N 1
ATOM 2452 C CA . LEU A 1 310 ? -53.222 34.027 15.275 1.00 39.09 310 LEU A CA 1
ATOM 2453 C C . LEU A 1 310 ? -54.119 33.441 14.180 1.00 39.09 310 LEU A C 1
ATOM 2455 O O . LEU A 1 310 ? -55.157 34.035 13.904 1.00 39.09 310 LEU A O 1
ATOM 2459 N N . ILE A 1 311 ? -53.814 32.239 13.680 1.00 38.84 311 ILE A N 1
ATOM 2460 C CA . ILE A 1 311 ? -54.827 31.281 13.199 1.00 38.84 311 ILE A CA 1
ATOM 2461 C C . ILE A 1 311 ? -54.378 29.862 13.586 1.00 38.84 311 ILE A C 1
ATOM 2463 O O . ILE A 1 311 ? -53.265 29.440 13.285 1.00 38.84 311 ILE A O 1
ATOM 2467 N N . ALA A 1 312 ? -55.260 29.158 14.296 1.00 36.25 312 ALA A N 1
ATOM 2468 C CA . ALA A 1 312 ? -55.121 27.779 14.754 1.00 36.25 312 ALA A CA 1
ATOM 2469 C C . ALA A 1 312 ? -55.151 26.754 13.598 1.00 36.25 312 ALA A C 1
ATOM 2471 O O . ALA A 1 312 ? -55.770 27.023 12.566 1.00 36.25 312 ALA A O 1
ATOM 2472 N N . PRO A 1 313 ? -54.580 25.548 13.769 1.00 49.03 313 PRO A N 1
ATOM 2473 C CA . PRO A 1 313 ? -54.767 24.468 12.812 1.00 49.03 313 PRO A CA 1
ATOM 2474 C C . PRO A 1 313 ? -56.152 23.823 12.975 1.00 49.03 313 PRO A C 1
ATOM 2476 O O . PRO A 1 313 ? -56.572 23.459 14.074 1.00 49.03 313 PRO A O 1
ATOM 2479 N N . ARG A 1 314 ? -56.855 23.676 11.849 1.00 41.47 314 ARG A N 1
ATOM 2480 C CA . ARG A 1 314 ? -57.919 22.685 11.664 1.00 41.47 314 ARG A CA 1
ATOM 2481 C C . ARG A 1 314 ? -57.341 21.489 10.908 1.00 41.47 314 ARG A C 1
ATOM 2483 O O . ARG A 1 314 ? -56.599 21.698 9.949 1.00 41.47 314 ARG A O 1
ATOM 2490 N N . PHE A 1 315 ? -57.846 20.322 11.309 1.00 49.41 315 PHE A N 1
ATOM 2491 C CA . PHE A 1 315 ? -57.615 18.948 10.846 1.00 49.41 315 PHE A CA 1
ATOM 2492 C C . PHE A 1 315 ? -56.438 18.225 11.496 1.00 49.41 315 PHE A C 1
ATOM 2494 O O . PHE A 1 315 ? -55.273 18.573 11.217 1.00 49.41 315 PHE A O 1
#

pLDDT: mean 73.25, std 22.25, range [28.92, 95.38]

Radius of gyration: 35.72 Å; chains: 1; bounding box: 85×112×94 Å

Sequence (315 aa):
MPHQSSLGTTDNSRVGNTLIDQHAAKSHKKNHAPFPWSEEQRAWMKGHVDPYLELDPKKRDMWSKQKAEDLVNKWRFANAGDARQCFIKYLQNALARSRMSQKQPPIIKFPRKRAENAADLWAKAPENKILLDTAVAEKRGDASTKNNVGIRSTLKAAMFKALSSKEQEQWEKKASELKEVSAEDKVESIWENQEIMADTLVATLEGSIGMGKNQVGDATYHVQMVYLDKEGNVQSTSICCGIMLDDKAFKDVEPETYTSLSKAWIKYATEALFQNDHMRAPIMSSPSRLPKTRPEIPSCHSTMTHGYNLIAPRF

Foldseek 3Di:
DDDDDDDDDDDDDDDDDDPPDPPVPPDPPPPDPQDPDDPVRVVVLVVCQVVLLPDDPVCNVVVLQVVLVVSCVVPVDPCSPVSSVSSSVVSVVSNVVVVCVVPDDDPQDDDQDPQDALLRVQCPDPVNVVVLVVVLCVVCDPDDPPCSVVSSVVSSVVVLVVDDPVSNVVSRVVSVVSVVVSVPPPPVVVQVCVVCVQVSVQVVLQVQEDDDDNHDYADKDKDKDWDAHPVRDIDIDIDIYGDDDVPDGPCRVPVPVCVVVNVVVSVVVVVVRVVCVVVDDPPPPPPPPPPPPDPDDDDDDDDDDDDDDDDDDDD

Organism: Laccaria bicolor (strain S238N-H82 / ATCC MYA-4686) (NCBI:txid486041)

Secondary structure (DSSP, 8-state):
------------------SS-SSS-S-----PPPP---HHHHHHHHTTHHHHHHS-HHHHHHHHHHHHHHHHHHH--TTHHHHHHHHHHHHHHHHHHHHHTS-PPPSS-PPPPPPPPHHHHHHHSHHHHHHHHHHHHHHHTT--GGGHHHHHHHHHHHHHHHS-HHHHHHHHHHHHHHHHHHHH-TTHHHHHHHHTHHHHHHHHHHHH-BSSTT--BS-EEEEEEEEE-TTSPEEEEEEEEES-BTTB-HHHHSHHHHHHHHHHHHHHHHHHHHHHHTT-------------PPPPPPP------------PPP-